Protein AF-A0A3M1QYZ6-F1 (afdb_monomer_lite)

Sequence (344 aa):
MRDGRTLRLLYVIGLGLFPLTVAAQQPARETPKDESAQAQGEEQPLAFFVSPGVLRNGLDRLVDEIDDELEFDDEQYMAVRRLLRERVTGFLQEHHKELNHLANTYFEAYYAGEPPDSVYVADFADRALPQLLEFNEFMHELADGFREICNEDQVAMIDSYMAGFEVAVEAGQERLKAWSEGYFDPETEWRGSPAFRAAELNRKRELENRMVAASRAKIEQYRSGQAAGETPPNDAAADAAKPPAGAADDSWEAYVRAFIARYQLDSEKQQRAWQYHARYAEDRDRYLRRKLDDMSSIERMYAEAIRLEGEQKSDEAARMRARADAEMAKIENNVNEIFERLKE

Foldseek 3Di:
DDDPLLVVLLCCLQVVLDDDDDDDDDDDDDDDDDDDDDDPDPPPPPQPDDDLVRVLVSLLVSLVSLCVVLVDDPVLSVQLSVLCNVLVVVLCVVCVVLSSVLVVLVVVCLVVLDHDALQSQLVSLVSVLVVLVVSLVSLVVSLVSSVVRHDPVSNLQSVLSNQLNVLVSVVVNVVSVCSNVSVDDCQCPPPSHPNVVVNVVVVVVVSVVSSNVRSVVSNVVSVVVVVVPDDDPDPDDDDDDDDDPDPPPPVLNVVLVVVCVVVVDDPVVNVVLVVLSVVLVVVLVVLVVVCVVVLVVLVVLLVVLVVCVVVVVPVVSVVSPVVSVVSVVVSVVVNVVSSVVSVD

Structure (mmCIF, N/CA/C/O backbone):
data_AF-A0A3M1QYZ6-F1
#
_entry.id   AF-A0A3M1QYZ6-F1
#
loop_
_atom_site.group_PDB
_atom_site.id
_atom_site.type_symbol
_atom_site.label_atom_id
_atom_site.label_alt_id
_atom_site.label_comp_id
_atom_site.label_asym_id
_atom_site.label_entity_id
_atom_site.label_seq_id
_atom_site.pdbx_PDB_ins_code
_atom_site.Cartn_x
_atom_site.Cartn_y
_atom_site.Cartn_z
_atom_site.occupancy
_atom_site.B_iso_or_equiv
_atom_site.auth_seq_id
_atom_site.auth_comp_id
_atom_site.auth_asym_id
_atom_site.auth_atom_id
_atom_site.pdbx_PDB_model_num
ATOM 1 N N . MET A 1 1 ? -16.038 10.310 -3.093 1.00 30.31 1 MET A N 1
ATOM 2 C CA . MET A 1 1 ? -14.865 9.651 -3.705 1.00 30.31 1 MET A CA 1
ATOM 3 C C . MET A 1 1 ? -14.168 8.951 -2.566 1.00 30.31 1 MET A C 1
ATOM 5 O O . MET A 1 1 ? -13.721 9.640 -1.666 1.00 30.31 1 MET A O 1
ATOM 9 N N . ARG A 1 2 ? -14.288 7.621 -2.543 1.00 39.50 2 ARG A N 1
ATOM 10 C CA . ARG A 1 2 ? -13.860 6.740 -1.454 1.00 39.50 2 ARG A CA 1
ATOM 11 C C . ARG A 1 2 ? -12.338 6.660 -1.381 1.00 39.50 2 ARG A C 1
ATOM 13 O O . ARG A 1 2 ? -11.671 6.737 -2.412 1.00 39.50 2 ARG A O 1
ATOM 20 N N . ASP A 1 3 ? -11.880 6.550 -0.145 1.00 48.06 3 ASP A N 1
ATOM 21 C CA . ASP A 1 3 ? -10.525 6.551 0.377 1.00 48.06 3 ASP A CA 1
ATOM 22 C C . ASP A 1 3 ? -9.470 5.842 -0.475 1.00 48.06 3 ASP A C 1
ATOM 24 O O . ASP A 1 3 ? -9.573 4.665 -0.807 1.00 48.06 3 ASP A O 1
ATOM 28 N N . GLY A 1 4 ? -8.346 6.528 -0.693 1.00 49.66 4 GLY A N 1
ATOM 29 C CA . GLY A 1 4 ? -7.095 5.882 -1.103 1.00 49.66 4 GLY A CA 1
ATOM 30 C C . GLY A 1 4 ? -6.489 4.971 -0.021 1.00 49.66 4 GLY A C 1
ATOM 31 O O . GLY A 1 4 ? -5.352 4.541 -0.188 1.00 49.66 4 GLY A O 1
ATOM 32 N N . ARG A 1 5 ? -7.199 4.707 1.087 1.00 56.59 5 ARG A N 1
ATOM 33 C CA . ARG A 1 5 ? -6.769 3.855 2.210 1.00 56.59 5 ARG A CA 1
ATOM 34 C C . ARG A 1 5 ? -7.039 2.376 1.951 1.00 56.59 5 ARG A C 1
ATOM 36 O O . ARG A 1 5 ? -6.115 1.582 2.057 1.00 56.59 5 ARG A O 1
ATOM 43 N N . THR A 1 6 ? -8.220 2.032 1.434 1.00 52.28 6 THR A N 1
ATOM 44 C CA . THR A 1 6 ? -8.567 0.667 0.989 1.00 52.28 6 THR A CA 1
ATOM 45 C C . THR A 1 6 ? -7.558 0.119 -0.027 1.00 52.28 6 THR A C 1
ATOM 47 O O . THR A 1 6 ? -7.113 -1.023 0.058 1.00 52.28 6 THR A O 1
ATOM 50 N N . LEU A 1 7 ? -7.139 0.969 -0.970 1.00 52.16 7 LEU A N 1
ATOM 51 C CA . LEU A 1 7 ? -6.121 0.629 -1.962 1.00 52.16 7 LEU A CA 1
ATOM 52 C C . LEU A 1 7 ? -4.733 0.486 -1.337 1.00 52.16 7 LEU A C 1
ATOM 54 O O . LEU A 1 7 ? -3.966 -0.342 -1.803 1.00 52.16 7 LEU A O 1
ATOM 58 N N . ARG A 1 8 ? -4.409 1.241 -0.279 1.00 61.34 8 ARG A N 1
ATOM 59 C CA . ARG A 1 8 ? -3.145 1.083 0.451 1.00 61.34 8 ARG A CA 1
ATOM 60 C C . ARG A 1 8 ? -3.102 -0.222 1.223 1.00 61.34 8 ARG A C 1
ATOM 62 O O . ARG A 1 8 ? -2.088 -0.884 1.127 1.00 61.34 8 ARG A O 1
ATOM 69 N N . LEU A 1 9 ? -4.174 -0.625 1.901 1.00 55.72 9 LEU A N 1
ATOM 70 C CA . LEU A 1 9 ? -4.182 -1.887 2.643 1.00 55.72 9 LEU A CA 1
ATOM 71 C C . LEU A 1 9 ? -3.976 -3.085 1.706 1.00 55.72 9 LEU A C 1
ATOM 73 O O . LEU A 1 9 ? -3.096 -3.907 1.933 1.00 55.72 9 LEU A O 1
ATOM 77 N N . LEU A 1 10 ? -4.702 -3.118 0.583 1.00 53.34 10 LEU A N 1
ATOM 78 C CA . LEU A 1 10 ? -4.511 -4.129 -0.464 1.00 53.34 10 LEU A CA 1
ATOM 79 C C . LEU A 1 10 ? -3.126 -4.061 -1.103 1.00 53.34 10 LEU A C 1
ATOM 81 O O . LEU A 1 10 ? -2.531 -5.090 -1.418 1.00 53.34 10 LEU A O 1
ATOM 85 N N . TYR A 1 11 ? -2.594 -2.851 -1.264 1.00 58.97 11 TYR A N 1
ATOM 86 C CA . TYR A 1 11 ? -1.246 -2.651 -1.770 1.00 58.97 11 TYR A CA 1
ATOM 87 C C . TYR A 1 11 ? -0.179 -3.084 -0.761 1.00 58.97 11 TYR A C 1
ATOM 89 O O . TYR A 1 11 ? 0.845 -3.593 -1.174 1.00 58.97 11 TYR A O 1
ATOM 97 N N . VAL A 1 12 ? -0.381 -2.934 0.545 1.00 55.59 12 VAL A N 1
ATOM 98 C CA . VAL A 1 12 ? 0.599 -3.349 1.559 1.00 55.59 12 VAL A CA 1
ATOM 99 C C . VAL A 1 12 ? 0.513 -4.857 1.807 1.00 55.59 12 VAL A C 1
ATOM 101 O O . VAL A 1 12 ? 1.545 -5.515 1.913 1.00 55.59 12 VAL A O 1
ATOM 104 N N . ILE A 1 13 ? -0.694 -5.426 1.816 1.00 54.00 13 ILE A N 1
ATOM 105 C CA . ILE A 1 13 ? -0.924 -6.858 2.031 1.00 54.00 13 ILE A CA 1
ATOM 106 C C . ILE A 1 13 ? -0.549 -7.680 0.783 1.00 54.00 13 ILE A C 1
ATOM 108 O O . ILE A 1 13 ? 0.223 -8.628 0.883 1.00 54.00 13 ILE A O 1
ATOM 112 N N . GLY A 1 14 ? -1.044 -7.310 -0.404 1.00 50.84 14 GLY A N 1
ATOM 113 C CA . GLY A 1 14 ? -0.835 -8.076 -1.643 1.00 50.84 14 GLY A CA 1
ATOM 114 C C . GLY A 1 14 ? 0.366 -7.623 -2.483 1.00 50.84 14 GLY A C 1
ATOM 115 O O . GLY A 1 14 ? 1.014 -8.436 -3.135 1.00 50.84 14 GLY A O 1
ATOM 116 N N . LEU A 1 15 ? 0.698 -6.329 -2.450 1.00 49.09 15 LEU A N 1
ATOM 117 C CA . LEU A 1 15 ? 1.806 -5.710 -3.198 1.00 49.09 15 LEU A CA 1
ATOM 118 C C . LEU A 1 15 ? 2.906 -5.162 -2.264 1.00 49.09 15 LEU A C 1
ATOM 120 O O . LEU A 1 15 ? 3.733 -4.370 -2.692 1.00 49.09 15 LEU A O 1
ATOM 124 N N . GLY A 1 16 ? 2.943 -5.531 -0.984 1.00 45.09 16 GLY A N 1
ATOM 125 C CA . GLY A 1 16 ? 4.099 -5.263 -0.118 1.00 45.09 16 GLY A CA 1
ATOM 126 C C . GLY A 1 16 ? 5.088 -6.422 -0.145 1.00 45.09 16 GLY A C 1
ATOM 127 O O . GLY A 1 16 ? 6.297 -6.222 -0.057 1.00 45.09 16 GLY A O 1
ATOM 128 N N . LEU A 1 17 ? 4.564 -7.636 -0.332 1.00 44.19 17 LEU A N 1
ATOM 129 C CA . LEU A 1 17 ? 5.343 -8.870 -0.360 1.00 44.19 17 LEU A CA 1
ATOM 130 C C . LEU A 1 17 ? 5.855 -9.236 -1.764 1.00 44.19 17 LEU A C 1
ATOM 132 O O . LEU A 1 17 ? 6.773 -10.045 -1.857 1.00 44.19 17 LEU A O 1
ATOM 136 N N . PHE A 1 18 ? 5.326 -8.626 -2.839 1.00 46.41 18 PHE A N 1
ATOM 137 C CA . PHE A 1 18 ? 5.630 -9.038 -4.223 1.00 46.41 18 PHE A CA 1
ATOM 138 C C . PHE A 1 18 ? 6.139 -7.994 -5.253 1.00 46.41 18 PHE A C 1
ATOM 140 O O . PHE A 1 18 ? 6.496 -8.408 -6.354 1.00 46.41 18 PHE A O 1
ATOM 147 N N . PRO A 1 19 ? 6.288 -6.681 -4.986 1.00 44.66 19 PRO A N 1
ATOM 148 C CA . PRO A 1 19 ? 6.963 -5.777 -5.911 1.00 44.66 19 PRO A CA 1
ATOM 149 C C . PRO A 1 19 ? 8.114 -5.011 -5.243 1.00 44.66 19 PRO A C 1
ATOM 151 O O . PRO A 1 19 ? 7.943 -4.051 -4.495 1.00 44.66 19 PRO A O 1
ATOM 154 N N . LEU A 1 20 ? 9.333 -5.349 -5.651 1.00 49.28 20 LEU A N 1
ATOM 155 C CA . LEU A 1 20 ? 10.056 -4.548 -6.646 1.00 49.28 20 LEU A CA 1
ATOM 156 C C . LEU A 1 20 ? 9.592 -3.090 -6.787 1.00 49.28 20 LEU A C 1
ATOM 158 O O . LEU A 1 20 ? 9.115 -2.667 -7.839 1.00 49.28 20 LEU A O 1
ATOM 162 N N . THR A 1 21 ? 9.792 -2.292 -5.741 1.00 32.69 21 THR A N 1
ATOM 163 C CA . THR A 1 21 ? 9.826 -0.831 -5.840 1.00 32.69 21 THR A CA 1
ATOM 164 C C . THR A 1 21 ? 10.756 -0.234 -4.778 1.00 32.69 21 THR A C 1
ATOM 166 O O . THR A 1 21 ? 10.353 0.045 -3.662 1.00 32.69 21 THR A O 1
ATOM 169 N N . VAL A 1 22 ? 12.006 -0.008 -5.204 1.00 33.66 22 VAL A N 1
ATOM 170 C CA . VAL A 1 22 ? 12.964 1.029 -4.762 1.00 33.66 22 VAL A CA 1
ATOM 171 C C . VAL A 1 22 ? 13.358 1.085 -3.275 1.00 33.66 22 VAL A C 1
ATOM 173 O O . VAL A 1 22 ? 12.641 1.644 -2.454 1.00 33.66 22 VAL A O 1
ATOM 176 N N . ALA A 1 23 ? 14.630 0.760 -2.996 1.00 30.41 23 ALA A N 1
ATOM 177 C CA . ALA A 1 23 ? 15.458 1.545 -2.075 1.00 30.41 23 ALA A CA 1
ATOM 178 C C . ALA A 1 23 ? 16.964 1.504 -2.427 1.00 30.41 23 ALA A C 1
ATOM 180 O O . ALA A 1 23 ? 17.624 0.480 -2.321 1.00 30.41 23 ALA A O 1
ATOM 181 N N . ALA A 1 24 ? 17.456 2.685 -2.819 1.00 28.73 24 ALA A N 1
ATOM 182 C CA . ALA A 1 24 ? 18.749 3.306 -2.517 1.00 28.73 24 ALA A CA 1
ATOM 183 C C . ALA A 1 24 ? 20.075 2.593 -2.855 1.00 28.73 24 ALA A C 1
ATOM 185 O O . ALA A 1 24 ? 20.600 1.767 -2.115 1.00 28.73 24 ALA A O 1
ATOM 186 N N . GLN A 1 25 ? 20.721 3.138 -3.892 1.00 34.59 25 GLN A N 1
ATOM 187 C CA . GLN A 1 25 ? 22.175 3.262 -3.973 1.00 34.59 25 GLN A CA 1
ATOM 188 C C . GLN A 1 25 ? 22.753 3.784 -2.645 1.00 34.59 25 GLN A C 1
ATOM 190 O O . GLN A 1 25 ? 22.448 4.902 -2.225 1.00 34.59 25 GLN A O 1
ATOM 195 N N . GLN A 1 26 ? 23.666 3.026 -2.042 1.00 28.64 26 GLN A N 1
ATOM 196 C CA . GLN A 1 26 ? 24.772 3.610 -1.288 1.00 28.64 26 GLN A CA 1
ATOM 197 C C . GLN A 1 26 ? 26.063 3.336 -2.065 1.00 28.64 26 GLN A C 1
ATOM 199 O O . GLN A 1 26 ? 26.297 2.188 -2.446 1.00 28.64 26 GLN A O 1
ATOM 204 N N . PRO A 1 27 ? 26.916 4.344 -2.325 1.00 34.62 27 PRO A N 1
ATOM 205 C CA . PRO A 1 27 ? 28.267 4.063 -2.778 1.00 34.62 27 PRO A CA 1
ATOM 206 C C . PRO A 1 27 ? 28.997 3.312 -1.662 1.00 34.62 27 PRO A C 1
ATOM 208 O O . PRO A 1 27 ? 28.981 3.735 -0.503 1.00 34.62 27 PRO A O 1
ATOM 211 N N . ALA A 1 28 ? 29.606 2.184 -2.022 1.00 31.56 28 ALA A N 1
ATOM 212 C CA . ALA A 1 28 ? 30.411 1.373 -1.125 1.00 31.56 28 ALA A CA 1
ATOM 213 C C . ALA A 1 28 ? 31.436 2.255 -0.392 1.00 31.56 28 ALA A C 1
ATOM 215 O O . ALA A 1 28 ? 32.280 2.902 -1.012 1.00 31.56 28 ALA A O 1
ATOM 216 N N . ARG A 1 29 ? 31.360 2.287 0.943 1.00 32.56 29 ARG A N 1
ATOM 217 C CA . ARG A 1 29 ? 32.495 2.701 1.767 1.00 32.56 29 ARG A CA 1
ATOM 218 C C . ARG A 1 29 ? 33.488 1.550 1.751 1.00 32.56 29 ARG A C 1
ATOM 220 O O . ARG A 1 29 ? 33.189 0.482 2.271 1.00 32.56 29 ARG A O 1
ATOM 227 N N . GLU A 1 30 ? 34.650 1.783 1.158 1.00 33.81 30 GLU A N 1
ATOM 228 C CA . GLU A 1 30 ? 35.806 0.903 1.289 1.00 33.81 30 GLU A CA 1
ATOM 229 C C . GLU A 1 30 ? 36.214 0.844 2.767 1.00 33.81 30 GLU A C 1
ATOM 231 O O . GLU A 1 30 ? 36.775 1.794 3.317 1.00 33.81 30 GLU A O 1
ATOM 236 N N . THR A 1 31 ? 35.893 -0.255 3.442 1.00 38.41 31 THR A N 1
ATOM 237 C CA . THR A 1 31 ? 36.518 -0.600 4.718 1.00 38.41 31 THR A CA 1
ATOM 238 C C . THR A 1 31 ? 37.875 -1.260 4.447 1.00 38.41 31 THR A C 1
ATOM 240 O O . THR A 1 31 ? 37.981 -2.080 3.531 1.00 38.41 31 THR A O 1
ATOM 243 N N . PRO A 1 32 ? 38.928 -0.930 5.217 1.00 48.53 32 PRO A N 1
ATOM 244 C CA . PRO A 1 32 ? 40.237 -1.539 5.036 1.00 48.53 32 PRO A CA 1
ATOM 245 C C . PRO A 1 32 ? 40.193 -3.032 5.373 1.00 48.53 32 PRO A C 1
ATOM 247 O O . PRO A 1 32 ? 39.615 -3.440 6.379 1.00 48.53 32 PRO A O 1
ATOM 250 N N . LYS A 1 33 ? 40.837 -3.823 4.510 1.00 48.12 33 LYS A N 1
ATOM 251 C CA . LYS A 1 33 ? 41.140 -5.247 4.682 1.00 48.12 33 LYS A CA 1
ATOM 252 C C . LYS A 1 33 ? 41.909 -5.473 5.985 1.00 48.12 33 LYS A C 1
ATOM 254 O O . LYS A 1 33 ? 43.062 -5.062 6.072 1.00 48.12 33 LYS A O 1
ATOM 259 N N . ASP A 1 34 ? 41.303 -6.195 6.919 1.00 54.31 34 ASP A N 1
ATOM 260 C CA . ASP A 1 34 ? 42.036 -6.942 7.937 1.00 54.31 34 ASP A CA 1
ATOM 261 C C . ASP A 1 34 ? 41.925 -8.434 7.603 1.00 54.31 34 ASP A C 1
ATOM 263 O O . ASP A 1 34 ? 40.836 -9.005 7.512 1.00 54.31 34 ASP A O 1
ATOM 267 N N . GLU A 1 35 ? 43.078 -9.046 7.334 1.00 60.16 35 GLU A N 1
ATOM 268 C CA . GLU A 1 35 ? 43.235 -10.475 7.085 1.00 60.16 35 GLU A CA 1
ATOM 269 C C . GLU A 1 35 ? 43.024 -11.239 8.393 1.00 60.16 35 GLU A C 1
ATOM 271 O O . GLU A 1 35 ? 43.853 -11.196 9.301 1.00 60.16 35 GLU A O 1
ATOM 276 N N . SER A 1 36 ? 41.920 -11.975 8.508 1.00 49.78 36 SER A N 1
ATOM 277 C CA . SER A 1 36 ? 41.738 -12.959 9.577 1.00 49.78 36 SER A CA 1
ATOM 278 C C . SER A 1 36 ? 40.870 -14.129 9.115 1.00 49.78 36 SER A C 1
ATOM 280 O O . SER A 1 36 ? 39.657 -14.019 9.000 1.00 49.78 36 SER A O 1
ATOM 282 N N . ALA A 1 37 ? 41.559 -15.248 8.886 1.00 48.72 37 ALA A N 1
ATOM 283 C CA . ALA A 1 37 ? 41.131 -16.641 9.018 1.00 48.72 37 ALA A CA 1
ATOM 284 C C . ALA A 1 37 ? 39.848 -17.117 8.300 1.00 48.72 37 ALA A C 1
ATOM 286 O O . ALA A 1 37 ? 38.723 -16.975 8.768 1.00 48.72 37 ALA A O 1
ATOM 287 N N . GLN A 1 38 ? 40.111 -17.849 7.214 1.00 51.94 38 GLN A N 1
ATOM 288 C CA . GLN A 1 38 ? 39.290 -18.871 6.564 1.00 51.94 38 GLN A CA 1
ATOM 289 C C . GLN A 1 38 ? 38.422 -19.695 7.537 1.00 51.94 38 GLN A C 1
ATOM 291 O O . GLN A 1 38 ? 38.863 -20.699 8.096 1.00 51.94 38 GLN A O 1
ATOM 296 N N . ALA A 1 39 ? 37.146 -19.339 7.632 1.00 50.56 39 ALA A N 1
ATOM 297 C CA . ALA A 1 39 ? 36.079 -20.326 7.659 1.00 50.56 39 ALA A CA 1
ATOM 298 C C . ALA A 1 39 ? 35.417 -20.261 6.282 1.00 50.56 39 ALA A C 1
ATOM 300 O O . ALA A 1 39 ? 34.952 -19.199 5.876 1.00 50.56 39 ALA A O 1
ATOM 301 N N . GLN A 1 40 ? 35.409 -21.377 5.550 1.00 43.75 40 GLN A N 1
ATOM 302 C CA . GLN A 1 40 ? 34.528 -21.572 4.399 1.00 43.75 40 GLN A CA 1
ATOM 303 C C . GLN A 1 40 ? 33.084 -21.605 4.919 1.00 43.75 40 GLN A C 1
ATOM 305 O O . GLN A 1 40 ? 32.474 -22.663 5.027 1.00 43.75 40 GLN A O 1
ATOM 310 N N . GLY A 1 41 ? 32.562 -20.453 5.336 1.00 46.25 41 GLY A N 1
ATOM 311 C CA . GLY A 1 41 ? 31.129 -20.247 5.315 1.00 46.25 41 GLY A CA 1
ATOM 312 C C . GLY A 1 41 ? 30.756 -20.260 3.846 1.00 46.25 41 GLY A C 1
ATOM 313 O O . GLY A 1 41 ? 31.339 -19.494 3.080 1.00 46.25 41 GLY A O 1
ATOM 314 N N . GLU A 1 42 ? 29.861 -21.162 3.445 1.00 48.75 42 GLU A N 1
ATOM 315 C CA . GLU A 1 42 ? 29.083 -20.959 2.228 1.00 48.75 42 GLU A CA 1
ATOM 316 C C . GLU A 1 42 ? 28.674 -19.488 2.239 1.00 48.75 42 GLU A C 1
ATOM 318 O O . GLU A 1 42 ? 27.976 -19.059 3.163 1.00 48.75 42 GLU A O 1
ATOM 323 N N . GLU A 1 43 ? 29.224 -18.696 1.312 1.00 43.53 43 GLU A N 1
ATOM 324 C CA . GLU A 1 43 ? 28.795 -17.321 1.112 1.00 43.53 43 GLU A CA 1
ATOM 325 C C . GLU A 1 43 ? 27.303 -17.431 0.853 1.00 43.53 43 GLU A C 1
ATOM 327 O O . GLU A 1 43 ? 26.889 -17.845 -0.229 1.00 43.53 43 GLU A O 1
ATOM 332 N N . GLN A 1 44 ? 26.497 -17.175 1.888 1.00 53.03 44 GLN A N 1
ATOM 333 C CA . GLN A 1 44 ? 25.063 -17.112 1.723 1.00 53.03 44 GLN A CA 1
ATOM 334 C C . GLN A 1 44 ? 24.878 -16.014 0.683 1.00 53.03 44 GLN A C 1
ATOM 336 O O . GLN A 1 44 ? 25.262 -14.872 0.969 1.00 53.03 44 GLN A O 1
ATOM 341 N N . PRO A 1 45 ? 24.431 -16.360 -0.541 1.00 54.12 45 PRO A N 1
ATOM 342 C CA . PRO A 1 45 ? 24.349 -15.401 -1.627 1.00 54.12 45 PRO A CA 1
ATOM 343 C C . PRO A 1 45 ? 23.569 -14.223 -1.079 1.00 54.12 45 PRO A C 1
ATOM 345 O O . PRO A 1 45 ? 22.512 -14.470 -0.501 1.00 54.12 45 PRO A O 1
ATOM 348 N N . LEU A 1 46 ? 24.152 -13.016 -1.166 1.00 49.56 46 LEU A N 1
ATOM 349 C CA . LEU A 1 46 ? 23.637 -11.756 -0.618 1.00 49.56 46 LEU A CA 1
ATOM 350 C C . LEU A 1 46 ? 22.110 -11.805 -0.571 1.00 49.56 46 LEU A C 1
ATOM 352 O O . LEU A 1 46 ? 21.448 -11.586 -1.584 1.00 49.56 46 LEU A O 1
ATOM 356 N N . ALA A 1 47 ? 21.572 -12.209 0.583 1.00 53.62 47 ALA A N 1
ATOM 357 C CA . ALA A 1 47 ? 20.162 -12.516 0.701 1.00 53.62 47 ALA A CA 1
ATOM 358 C C . ALA A 1 47 ? 19.457 -11.168 0.686 1.00 53.62 47 ALA A C 1
ATOM 360 O O . ALA A 1 47 ? 19.418 -10.457 1.688 1.00 53.62 47 ALA A O 1
ATOM 361 N N . PHE A 1 48 ? 18.983 -10.779 -0.496 1.00 57.62 48 PHE A N 1
ATOM 362 C CA . PHE A 1 48 ? 18.366 -9.479 -0.728 1.00 57.62 48 PHE A CA 1
ATOM 363 C C . PHE A 1 48 ? 17.048 -9.329 0.050 1.00 57.62 48 PHE A C 1
ATOM 365 O O . PHE A 1 48 ? 16.505 -8.232 0.169 1.00 57.62 48 PHE A O 1
ATOM 372 N N . PHE A 1 49 ? 16.541 -10.419 0.631 1.00 64.38 49 PHE A N 1
ATOM 373 C CA . PHE A 1 49 ? 15.335 -10.402 1.434 1.00 64.38 49 PHE A CA 1
ATOM 374 C C . PHE A 1 49 ? 15.624 -10.055 2.889 1.00 64.38 49 PHE A C 1
ATOM 376 O O . PHE A 1 49 ? 16.240 -10.811 3.637 1.00 64.38 49 PHE A O 1
ATOM 383 N N . VAL A 1 50 ? 15.148 -8.862 3.244 1.00 71.75 50 VAL A N 1
ATOM 384 C CA . VAL A 1 50 ? 14.609 -8.454 4.543 1.00 71.75 50 VAL A CA 1
ATOM 385 C C . VAL A 1 50 ? 15.169 -9.246 5.731 1.00 71.75 50 VAL A C 1
ATOM 387 O O . VAL A 1 50 ? 14.702 -10.338 6.050 1.00 71.75 50 VAL A O 1
ATOM 390 N N . SER A 1 51 ? 16.134 -8.661 6.449 1.00 83.38 51 SER A N 1
ATOM 391 C CA . SER A 1 51 ? 16.619 -9.270 7.692 1.00 83.38 51 SER A CA 1
ATOM 392 C C . SER A 1 51 ? 15.446 -9.548 8.651 1.00 83.38 51 SER A C 1
ATOM 394 O O . SER A 1 51 ? 14.461 -8.800 8.639 1.00 83.38 51 SER A O 1
ATOM 396 N N . PRO A 1 52 ? 15.538 -10.554 9.542 1.00 83.44 52 PRO A N 1
ATOM 397 C CA . PRO A 1 52 ? 14.448 -10.874 10.469 1.00 83.44 52 PRO A CA 1
ATOM 398 C C . PRO A 1 52 ? 13.949 -9.669 11.286 1.00 83.44 52 PRO A C 1
ATOM 400 O O . PRO A 1 52 ? 12.777 -9.599 11.651 1.00 83.44 52 PRO A O 1
ATOM 403 N N . GLY A 1 53 ? 14.833 -8.701 11.563 1.00 85.88 53 GLY A N 1
ATOM 404 C CA . GLY A 1 53 ? 14.476 -7.443 12.218 1.00 85.88 53 GLY A CA 1
ATOM 405 C C . GLY A 1 53 ? 13.645 -6.514 11.332 1.00 85.88 53 GLY A C 1
ATOM 406 O O . GLY A 1 53 ? 12.650 -5.969 11.804 1.00 85.88 53 GLY A O 1
ATOM 407 N N . VAL A 1 54 ? 14.005 -6.360 10.053 1.00 85.06 54 VAL A N 1
ATOM 408 C CA . VAL A 1 54 ? 13.209 -5.558 9.109 1.00 85.06 54 VAL A CA 1
ATOM 409 C C . VAL A 1 54 ? 11.839 -6.199 8.892 1.00 85.06 54 VAL A C 1
ATOM 411 O O . VAL A 1 54 ? 10.848 -5.478 8.916 1.00 85.06 54 VAL A O 1
ATOM 414 N N . LEU A 1 55 ? 11.759 -7.531 8.782 1.00 85.62 55 LEU A N 1
ATOM 415 C CA . LEU A 1 55 ? 10.484 -8.231 8.604 1.00 85.62 55 LEU A CA 1
ATOM 416 C C . LEU A 1 55 ? 9.575 -8.003 9.811 1.00 85.62 55 LEU A C 1
ATOM 418 O O . LEU A 1 55 ? 8.426 -7.605 9.658 1.00 85.62 55 LEU A O 1
ATOM 422 N N . ARG A 1 56 ? 10.108 -8.182 11.023 1.00 87.44 56 ARG A N 1
ATOM 423 C CA . ARG A 1 56 ? 9.351 -7.952 12.258 1.00 87.44 56 ARG A CA 1
ATOM 424 C C . ARG A 1 56 ? 8.825 -6.521 12.357 1.00 87.44 56 ARG A C 1
ATOM 426 O O . ARG A 1 56 ? 7.663 -6.337 12.698 1.00 87.44 56 ARG A O 1
ATOM 433 N N . ASN A 1 57 ? 9.667 -5.531 12.065 1.00 87.44 57 ASN A N 1
ATOM 434 C CA . ASN A 1 57 ? 9.269 -4.124 12.120 1.00 87.44 57 ASN A CA 1
ATOM 435 C C . ASN A 1 57 ? 8.253 -3.780 11.020 1.00 87.44 57 ASN A C 1
ATOM 437 O O . ASN A 1 57 ? 7.331 -3.011 11.267 1.00 87.44 57 ASN A O 1
ATOM 441 N N . GLY A 1 58 ? 8.402 -4.362 9.827 1.00 86.81 58 GLY A N 1
ATOM 442 C CA . GLY A 1 58 ? 7.447 -4.215 8.731 1.00 86.81 58 GLY A CA 1
ATOM 443 C C . GLY A 1 58 ? 6.082 -4.818 9.063 1.00 86.81 58 GLY A C 1
ATOM 444 O O . GLY A 1 58 ? 5.065 -4.189 8.798 1.00 86.81 58 GLY A O 1
ATOM 445 N N . LEU A 1 59 ? 6.054 -5.988 9.707 1.00 89.62 59 LEU A N 1
ATOM 446 C CA . LEU A 1 59 ? 4.812 -6.613 10.166 1.00 89.62 59 LEU A CA 1
ATOM 447 C C . LEU A 1 59 ? 4.148 -5.826 11.296 1.00 89.62 59 LEU A C 1
ATOM 449 O O . LEU A 1 59 ? 2.933 -5.692 11.289 1.00 89.62 59 LEU A O 1
ATOM 453 N N . ASP A 1 60 ? 4.918 -5.273 12.235 1.00 90.56 60 ASP A N 1
ATOM 454 C CA . ASP A 1 60 ? 4.357 -4.394 13.270 1.00 90.56 60 ASP A CA 1
ATOM 455 C C . ASP A 1 60 ? 3.725 -3.143 12.645 1.00 90.56 60 ASP A C 1
ATOM 457 O O . ASP A 1 60 ? 2.583 -2.817 12.943 1.00 90.56 60 ASP A O 1
ATOM 461 N N . ARG A 1 61 ? 4.424 -2.513 11.695 1.00 89.75 61 ARG A N 1
ATOM 462 C CA . ARG A 1 61 ? 3.904 -1.371 10.936 1.00 89.75 61 ARG A CA 1
ATOM 463 C C . ARG A 1 61 ? 2.628 -1.721 10.161 1.00 89.75 61 ARG A C 1
ATOM 465 O O . ARG A 1 61 ? 1.725 -0.897 10.094 1.00 89.75 61 ARG A O 1
ATOM 472 N N . LEU A 1 62 ? 2.565 -2.916 9.571 1.00 88.56 62 LEU A N 1
ATOM 473 C CA . LEU A 1 62 ? 1.376 -3.410 8.876 1.00 88.56 62 LEU A CA 1
ATOM 474 C C . LEU A 1 62 ? 0.196 -3.583 9.837 1.00 88.56 62 LEU A C 1
ATOM 476 O O . LEU A 1 62 ? -0.912 -3.188 9.497 1.00 88.56 62 LEU A O 1
ATOM 480 N N . VAL A 1 63 ? 0.423 -4.136 11.031 1.00 92.81 63 VAL A N 1
ATOM 481 C CA . VAL A 1 63 ? -0.632 -4.264 12.048 1.00 92.81 63 VAL A CA 1
ATOM 482 C C . VAL A 1 63 ? -1.170 -2.890 12.426 1.00 92.81 63 VAL A C 1
ATOM 484 O O . VAL A 1 63 ? -2.382 -2.728 12.431 1.00 92.81 63 VAL A O 1
ATOM 487 N N . ASP A 1 64 ? -0.296 -1.909 12.671 1.00 90.06 64 ASP A N 1
ATOM 488 C CA . ASP A 1 64 ? -0.714 -0.537 12.995 1.00 90.06 64 ASP A CA 1
ATOM 489 C C . ASP A 1 64 ? -1.578 0.075 11.875 1.00 90.06 64 ASP A C 1
ATOM 491 O O . ASP A 1 64 ? -2.546 0.777 12.135 1.00 90.06 64 ASP A O 1
ATOM 495 N N . GLU A 1 65 ? -1.255 -0.203 10.607 1.00 87.25 65 GLU A N 1
ATOM 496 C CA . GLU A 1 65 ? -2.041 0.290 9.468 1.00 87.25 65 GLU A CA 1
ATOM 497 C C . GLU A 1 65 ? -3.388 -0.426 9.302 1.00 87.25 65 GLU A C 1
ATOM 499 O O . GLU A 1 65 ? -4.346 0.192 8.839 1.00 87.25 65 GLU A O 1
ATOM 504 N N . ILE A 1 66 ? -3.469 -1.712 9.656 1.00 90.88 66 ILE A N 1
ATOM 505 C CA . ILE A 1 66 ? -4.738 -2.452 9.681 1.00 90.88 66 ILE A CA 1
ATOM 506 C C . ILE A 1 66 ? -5.599 -1.966 10.852 1.00 90.88 66 ILE A C 1
ATOM 508 O O . ILE A 1 66 ? -6.797 -1.772 10.671 1.00 90.88 66 ILE A O 1
ATOM 512 N N . ASP A 1 67 ? -4.995 -1.745 12.018 1.00 93.06 67 ASP A N 1
ATOM 513 C CA . ASP A 1 67 ? -5.655 -1.222 13.215 1.00 93.06 67 ASP A CA 1
ATOM 514 C C . ASP A 1 67 ? -6.276 0.158 12.971 1.00 93.06 67 ASP A C 1
ATOM 516 O O . ASP A 1 67 ? -7.458 0.354 13.228 1.00 93.06 67 ASP A O 1
ATOM 520 N N . ASP A 1 68 ? -5.533 1.075 12.348 1.00 88.56 68 ASP A N 1
ATOM 521 C CA . ASP A 1 68 ? -6.031 2.404 11.964 1.00 88.56 68 ASP A CA 1
ATOM 522 C C . ASP A 1 68 ? -7.300 2.362 11.077 1.00 88.56 68 ASP A C 1
ATOM 524 O O . ASP A 1 68 ? -8.036 3.349 11.004 1.00 88.56 68 ASP A O 1
ATOM 528 N N . GLU A 1 69 ? -7.525 1.271 10.339 1.00 87.50 69 GLU A N 1
ATOM 529 C CA . GLU A 1 69 ? -8.640 1.119 9.393 1.00 87.50 69 GLU A CA 1
ATOM 530 C C . GLU A 1 69 ? -9.780 0.254 9.957 1.00 87.50 69 GLU A C 1
ATOM 532 O O . GLU A 1 69 ? -10.946 0.528 9.675 1.00 87.50 69 GLU A O 1
ATOM 537 N N . LEU A 1 70 ? -9.462 -0.787 10.733 1.00 90.81 70 LEU A N 1
ATOM 538 C CA . LEU A 1 70 ? -10.438 -1.713 11.320 1.00 90.81 70 LEU A CA 1
ATOM 539 C C . LEU A 1 70 ? -10.809 -1.370 12.771 1.00 90.81 70 LEU A C 1
ATOM 541 O O . LEU A 1 70 ? -11.751 -1.969 13.291 1.00 90.81 70 LEU A O 1
ATOM 545 N N . GLU A 1 71 ? -10.105 -0.421 13.391 1.00 93.31 71 GLU A N 1
ATOM 546 C CA . GLU A 1 71 ? -10.282 0.041 14.771 1.00 93.31 71 GLU A CA 1
ATOM 547 C C . GLU A 1 71 ? -10.296 -1.137 15.757 1.00 93.31 71 GLU A C 1
ATOM 549 O O . GLU A 1 71 ? -11.327 -1.447 16.363 1.00 93.31 71 GLU A O 1
ATOM 554 N N . PHE A 1 72 ? -9.174 -1.855 15.875 1.00 93.81 72 PHE A N 1
ATOM 555 C CA . PHE A 1 72 ? -9.106 -3.001 16.775 1.00 93.81 72 PHE A CA 1
ATOM 556 C C . PHE A 1 72 ? -9.136 -2.559 18.238 1.00 93.81 72 PHE A C 1
ATOM 558 O O . PHE A 1 72 ? -8.604 -1.517 18.621 1.00 93.81 72 PHE A O 1
ATOM 565 N N . ASP A 1 73 ? -9.726 -3.393 19.093 1.00 94.75 73 ASP A N 1
ATOM 566 C CA . ASP A 1 73 ? -9.455 -3.296 20.525 1.00 94.75 73 ASP A CA 1
ATOM 567 C C . ASP A 1 73 ? -8.066 -3.871 20.876 1.00 94.75 73 ASP A C 1
ATOM 569 O O . ASP A 1 73 ? -7.400 -4.518 20.062 1.00 94.75 73 ASP A O 1
ATOM 573 N N . ASP A 1 74 ? -7.614 -3.648 22.114 1.00 95.19 74 ASP A N 1
ATOM 574 C CA . ASP A 1 74 ? -6.292 -4.090 22.576 1.00 95.19 74 ASP A CA 1
ATOM 575 C C . ASP A 1 74 ? -6.077 -5.613 22.432 1.00 95.19 74 ASP A C 1
ATOM 577 O O . ASP A 1 74 ? -4.953 -6.070 22.184 1.00 95.19 74 ASP A O 1
ATOM 581 N N . GLU A 1 75 ? -7.129 -6.420 22.607 1.00 96.06 75 GLU A N 1
ATOM 582 C CA . GLU A 1 75 ? -7.053 -7.880 22.512 1.00 96.06 75 GLU A CA 1
ATOM 583 C C . GLU A 1 75 ? -6.957 -8.320 21.048 1.00 96.06 75 GLU A C 1
ATOM 585 O O . GLU A 1 75 ? -6.057 -9.095 20.695 1.00 96.06 75 GLU A O 1
ATOM 590 N N . GLN A 1 76 ? -7.813 -7.763 20.191 1.00 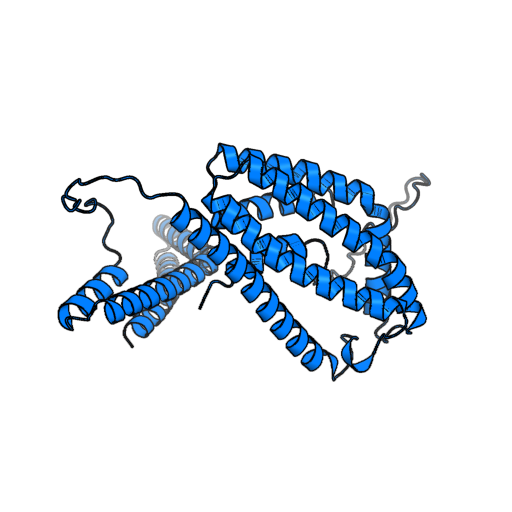97.00 76 GLN A N 1
ATOM 591 C CA . GLN A 1 76 ? -7.804 -7.964 18.746 1.00 97.00 76 GLN A CA 1
ATOM 592 C C . GLN A 1 76 ? -6.462 -7.554 18.134 1.00 97.00 76 GLN A C 1
ATOM 594 O O . GLN A 1 76 ? -5.850 -8.355 17.422 1.00 97.00 76 GLN A O 1
ATOM 599 N N . TYR A 1 77 ? -5.945 -6.368 18.472 1.00 96.62 77 TYR A N 1
ATOM 600 C CA . TYR A 1 77 ? -4.649 -5.874 18.000 1.00 96.62 77 TYR A CA 1
ATOM 601 C C . TYR A 1 77 ? -3.527 -6.869 18.327 1.00 96.62 77 TYR A C 1
ATOM 603 O O . TYR A 1 77 ? -2.742 -7.272 17.460 1.00 96.62 77 TYR A O 1
ATOM 611 N N . MET A 1 78 ? -3.458 -7.328 19.581 1.00 97.06 78 MET A N 1
ATOM 612 C CA . MET A 1 78 ? -2.422 -8.270 20.016 1.00 97.06 78 MET A CA 1
ATOM 613 C C . MET A 1 78 ? -2.574 -9.650 19.366 1.00 97.06 78 MET A C 1
ATOM 615 O O . MET A 1 78 ? -1.559 -10.299 19.071 1.00 97.06 78 MET A O 1
ATOM 619 N N . ALA A 1 79 ? -3.807 -10.105 19.134 1.00 96.94 79 ALA A N 1
ATOM 620 C CA . ALA A 1 79 ? -4.097 -11.357 18.445 1.00 96.94 79 ALA A CA 1
ATOM 621 C C . ALA A 1 79 ? -3.695 -11.291 16.963 1.00 96.94 79 ALA A C 1
ATOM 623 O O . ALA A 1 79 ? -2.929 -12.144 16.507 1.00 96.94 79 ALA A O 1
ATOM 624 N N . VAL A 1 80 ? -4.100 -10.241 16.244 1.00 96.00 80 VAL A N 1
ATOM 625 C CA . VAL A 1 80 ? -3.740 -9.998 14.836 1.00 96.00 80 VAL A CA 1
ATOM 626 C C . VAL A 1 80 ? -2.230 -9.873 14.672 1.00 96.00 80 VAL A C 1
ATOM 628 O O . VAL A 1 80 ? -1.639 -10.507 13.796 1.00 96.00 80 VAL A O 1
ATOM 631 N N . ARG A 1 81 ? -1.564 -9.127 15.560 1.00 96.31 81 ARG A N 1
ATOM 632 C CA . ARG A 1 81 ? -0.102 -9.003 15.549 1.00 96.31 81 ARG A CA 1
ATOM 633 C C . ARG A 1 81 ? 0.597 -10.346 15.685 1.00 96.31 81 ARG A C 1
ATOM 635 O O . ARG A 1 81 ? 1.599 -10.593 15.011 1.00 96.31 81 ARG A O 1
ATOM 642 N N . ARG A 1 82 ? 0.105 -11.211 16.575 1.00 97.56 82 ARG A N 1
ATOM 643 C CA . ARG A 1 82 ? 0.650 -12.561 16.752 1.00 97.56 82 ARG A CA 1
ATOM 644 C C . ARG A 1 82 ? 0.405 -13.408 15.509 1.00 97.56 82 ARG A C 1
ATOM 646 O O . ARG A 1 82 ? 1.363 -13.997 15.015 1.00 97.56 82 ARG A O 1
ATOM 653 N N . LEU A 1 83 ? -0.828 -13.407 15.001 1.00 96.50 83 LEU A N 1
ATOM 654 C CA . LEU A 1 83 ? -1.236 -14.143 13.808 1.00 96.50 83 LEU A CA 1
ATOM 655 C C . LEU A 1 83 ? -0.338 -13.794 12.615 1.00 96.50 83 LEU A C 1
ATOM 657 O O . LEU A 1 83 ? 0.282 -14.685 12.039 1.00 96.50 83 LEU A O 1
ATOM 661 N N . LEU A 1 84 ? -0.198 -12.503 12.297 1.00 94.50 84 LEU A N 1
ATOM 662 C CA . LEU A 1 84 ? 0.632 -12.035 11.184 1.00 94.50 84 LEU A CA 1
ATOM 663 C C . LEU A 1 84 ? 2.103 -12.410 11.368 1.00 94.50 84 LEU A C 1
ATOM 665 O O . LEU A 1 84 ? 2.731 -12.919 10.442 1.00 94.50 84 LEU A O 1
ATOM 669 N N . ARG A 1 85 ? 2.663 -12.208 12.565 1.00 94.62 85 ARG A N 1
ATOM 670 C CA . ARG A 1 85 ? 4.060 -12.570 12.847 1.00 94.62 85 ARG A CA 1
ATOM 671 C C . ARG A 1 85 ? 4.323 -14.051 12.660 1.00 94.62 85 ARG A C 1
ATOM 673 O O . ARG A 1 85 ? 5.345 -14.397 12.080 1.00 94.62 85 ARG A O 1
ATOM 680 N N . GLU A 1 86 ? 3.445 -14.904 13.164 1.00 95.69 86 GLU A N 1
ATOM 681 C CA . GLU A 1 86 ? 3.607 -16.350 13.076 1.00 95.69 86 GLU A CA 1
ATOM 682 C C . GLU A 1 86 ? 3.429 -16.835 11.635 1.00 95.69 86 GLU A C 1
ATOM 684 O O . GLU A 1 86 ? 4.339 -17.442 11.070 1.00 95.69 86 GLU A O 1
ATOM 689 N N . ARG A 1 87 ? 2.294 -16.500 11.015 1.00 95.81 87 ARG A N 1
ATOM 690 C CA . ARG A 1 87 ? 1.907 -17.016 9.699 1.00 95.81 87 ARG A CA 1
ATOM 691 C C . ARG A 1 87 ? 2.766 -16.451 8.571 1.00 95.81 87 ARG A C 1
ATOM 693 O O . ARG A 1 87 ? 3.297 -17.230 7.786 1.00 95.81 87 ARG A O 1
ATOM 700 N N . VAL A 1 88 ? 2.977 -15.132 8.516 1.00 92.12 88 VAL A N 1
ATOM 701 C CA . VAL A 1 88 ? 3.776 -14.513 7.438 1.00 92.12 88 VAL A CA 1
ATOM 702 C C . VAL A 1 88 ? 5.246 -14.912 7.546 1.00 92.12 88 VAL A C 1
ATOM 704 O O . VAL A 1 88 ? 5.878 -15.197 6.533 1.00 92.12 88 VAL A O 1
ATOM 707 N N . THR A 1 89 ? 5.806 -14.984 8.761 1.00 90.44 89 THR A N 1
ATOM 708 C CA . THR A 1 89 ? 7.196 -15.444 8.925 1.00 90.44 89 THR A CA 1
ATOM 709 C C . THR A 1 89 ? 7.343 -16.907 8.518 1.00 90.44 89 THR A C 1
ATOM 711 O O . THR A 1 89 ? 8.321 -17.233 7.849 1.00 90.44 89 THR A O 1
ATOM 714 N N . GLY A 1 90 ? 6.389 -17.769 8.888 1.00 91.19 90 GLY A N 1
ATOM 715 C CA . GLY A 1 90 ? 6.383 -19.177 8.484 1.00 91.19 90 GLY A CA 1
ATOM 716 C C . GLY A 1 90 ? 6.364 -19.334 6.964 1.00 91.19 90 GLY A C 1
ATOM 717 O O . GLY A 1 90 ? 7.267 -19.956 6.411 1.00 91.19 90 GLY A O 1
ATOM 718 N N . PHE A 1 91 ? 5.417 -18.671 6.294 1.00 93.31 91 PHE A N 1
ATOM 719 C CA . PHE A 1 91 ? 5.311 -18.673 4.832 1.00 93.31 91 PHE A CA 1
ATOM 720 C C . PHE A 1 91 ? 6.602 -18.183 4.162 1.00 93.31 91 PHE A C 1
ATOM 722 O O . PHE A 1 91 ? 7.174 -18.856 3.308 1.00 93.31 91 PHE A O 1
ATOM 729 N N . LEU A 1 92 ? 7.134 -17.033 4.592 1.00 90.88 92 LEU A N 1
ATOM 730 C CA . LEU A 1 92 ? 8.364 -16.500 4.008 1.00 90.88 92 LEU A CA 1
ATOM 731 C C . LEU A 1 92 ? 9.565 -17.419 4.232 1.00 90.88 92 LEU A C 1
ATOM 733 O O . LEU A 1 92 ? 10.412 -17.497 3.353 1.00 90.88 92 LEU A O 1
ATOM 737 N N . GLN A 1 93 ? 9.662 -18.110 5.370 1.00 89.06 93 GLN A N 1
ATOM 738 C CA . GLN A 1 93 ? 10.734 -19.078 5.624 1.00 89.06 93 GLN A CA 1
ATOM 739 C C . GLN A 1 93 ? 10.612 -20.323 4.746 1.00 89.06 93 GLN A C 1
ATOM 741 O O . GLN A 1 93 ? 11.630 -20.827 4.274 1.00 89.06 93 GLN A O 1
ATOM 746 N N . GLU A 1 94 ? 9.397 -20.804 4.509 1.00 93.75 94 GLU A N 1
ATOM 747 C CA . GLU A 1 94 ? 9.138 -21.953 3.642 1.00 93.75 94 GLU A CA 1
ATOM 748 C C . GLU A 1 94 ? 9.497 -21.645 2.182 1.00 93.75 94 GLU A C 1
ATOM 750 O O . GLU A 1 94 ? 10.263 -22.384 1.559 1.00 93.75 94 GLU A O 1
ATOM 755 N N . HIS A 1 95 ? 9.069 -20.484 1.681 1.00 91.06 95 HIS A N 1
ATOM 756 C CA . HIS A 1 95 ? 9.256 -20.085 0.283 1.00 91.06 95 HIS A CA 1
ATOM 757 C C . HIS A 1 95 ? 10.528 -19.254 0.028 1.00 91.06 95 HIS A C 1
ATOM 759 O O . HIS A 1 95 ? 10.809 -18.892 -1.117 1.00 91.06 95 HIS A O 1
ATOM 765 N N . HIS A 1 96 ? 11.345 -18.970 1.057 1.00 87.62 96 HIS A N 1
ATOM 766 C CA . HIS A 1 96 ? 12.464 -18.013 0.965 1.00 87.62 96 HIS A CA 1
ATOM 767 C C . HIS A 1 96 ? 13.402 -18.293 -0.211 1.00 87.62 96 HIS A C 1
ATOM 769 O O . HIS A 1 96 ? 13.856 -17.369 -0.880 1.00 87.62 96 HIS A O 1
ATOM 775 N N . LYS A 1 97 ? 13.725 -19.568 -0.456 1.00 90.06 97 LYS A N 1
ATOM 776 C CA . LYS A 1 97 ? 14.717 -19.957 -1.457 1.00 90.06 97 LYS A CA 1
ATOM 777 C C . LYS A 1 97 ? 14.239 -19.609 -2.863 1.00 90.06 97 LYS A C 1
ATOM 779 O O . LYS A 1 97 ? 15.011 -19.046 -3.637 1.00 90.06 97 LYS A O 1
ATOM 784 N N . GLU A 1 98 ? 12.989 -19.938 -3.174 1.00 92.50 98 GLU A N 1
ATOM 785 C CA . GLU A 1 98 ? 12.423 -19.698 -4.499 1.00 92.50 98 GLU A CA 1
ATOM 786 C C . GLU A 1 98 ? 12.092 -18.219 -4.697 1.00 92.50 98 GLU A C 1
ATOM 788 O O . GLU A 1 98 ? 12.469 -17.649 -5.719 1.00 92.50 98 GLU A O 1
ATOM 793 N N . LEU A 1 99 ? 11.520 -17.555 -3.686 1.00 89.38 99 LEU A N 1
ATOM 794 C CA . LEU A 1 99 ? 11.271 -16.110 -3.727 1.00 89.38 99 LEU A CA 1
ATOM 795 C C . LEU A 1 99 ? 12.566 -15.311 -3.927 1.00 89.38 99 LEU A C 1
ATOM 797 O O . LEU A 1 99 ? 12.601 -14.392 -4.744 1.00 89.38 99 LEU A O 1
ATOM 801 N N . ASN A 1 100 ? 13.654 -15.691 -3.247 1.00 87.38 100 ASN A N 1
ATOM 802 C CA . ASN A 1 100 ? 14.968 -15.073 -3.443 1.00 87.38 100 ASN A CA 1
ATOM 803 C C . ASN A 1 100 ? 15.495 -15.281 -4.853 1.00 87.38 100 ASN A C 1
ATOM 805 O O . ASN A 1 100 ? 16.066 -14.362 -5.438 1.00 87.38 100 ASN A O 1
ATOM 809 N N . HIS A 1 101 ? 15.322 -16.486 -5.392 1.00 89.94 101 HIS A N 1
ATOM 810 C CA . HIS A 1 101 ? 15.741 -16.761 -6.750 1.00 89.94 101 HIS A CA 1
ATOM 811 C C . HIS A 1 101 ? 14.967 -15.892 -7.743 1.00 89.94 101 HIS A C 1
ATOM 813 O O . HIS A 1 101 ? 15.594 -15.169 -8.509 1.00 89.94 101 HIS A O 1
ATOM 819 N N . LEU A 1 102 ? 13.632 -15.893 -7.680 1.00 92.06 102 LEU A N 1
ATOM 820 C CA . LEU A 1 102 ? 12.774 -15.085 -8.550 1.00 92.06 102 LEU A CA 1
ATOM 821 C C . LEU A 1 102 ? 13.102 -13.590 -8.447 1.00 92.06 102 LEU A C 1
ATOM 823 O O . LEU A 1 102 ? 13.205 -12.906 -9.467 1.00 92.06 102 LEU A O 1
ATOM 827 N N . ALA A 1 103 ? 13.319 -13.081 -7.232 1.00 88.25 103 ALA A N 1
ATOM 828 C CA . ALA A 1 103 ? 13.711 -11.694 -7.018 1.00 88.25 103 ALA A CA 1
ATOM 829 C C . ALA A 1 103 ? 15.054 -11.375 -7.693 1.00 88.25 103 ALA A C 1
ATOM 831 O O . ALA A 1 103 ? 15.154 -10.377 -8.407 1.00 88.25 103 ALA A O 1
ATOM 832 N N . ASN A 1 104 ? 16.066 -12.229 -7.512 1.00 88.81 104 ASN A N 1
ATOM 833 C CA . ASN A 1 104 ? 17.375 -12.052 -8.139 1.00 88.81 104 ASN A CA 1
ATOM 834 C C . ASN A 1 104 ? 17.279 -12.109 -9.668 1.00 88.81 104 ASN A C 1
ATOM 836 O O . ASN A 1 104 ? 17.777 -11.197 -10.322 1.00 88.81 104 ASN A O 1
ATOM 840 N N . THR A 1 105 ? 16.571 -13.094 -10.230 1.00 90.88 105 THR A N 1
ATOM 841 C CA . THR A 1 105 ? 16.310 -13.210 -11.675 1.00 90.88 105 THR A CA 1
ATOM 842 C C . THR A 1 105 ? 15.675 -11.929 -12.220 1.00 90.88 105 THR A C 1
ATOM 844 O O . THR A 1 105 ? 16.164 -11.349 -13.189 1.00 90.88 105 THR A O 1
ATOM 847 N N . TYR A 1 106 ? 14.639 -11.408 -11.555 1.00 91.00 106 TYR A N 1
ATOM 848 C CA . TYR A 1 106 ? 14.031 -10.143 -11.963 1.00 91.00 106 TYR A CA 1
ATOM 849 C C . TYR A 1 106 ? 15.028 -8.977 -11.909 1.00 91.00 106 TYR A C 1
ATOM 851 O O . TYR A 1 106 ? 15.083 -8.171 -12.839 1.00 91.00 106 TYR A O 1
ATOM 859 N N . PHE A 1 107 ? 15.790 -8.836 -10.818 1.00 89.25 107 PHE A N 1
ATOM 860 C CA . PHE A 1 107 ? 16.719 -7.716 -10.660 1.00 89.25 107 PHE A CA 1
ATOM 861 C C . PHE A 1 107 ? 17.862 -7.773 -11.670 1.00 89.25 107 PHE A C 1
ATOM 863 O O . PHE A 1 107 ? 18.227 -6.734 -12.216 1.00 89.25 107 PHE A O 1
ATOM 870 N N . GLU A 1 108 ? 18.396 -8.958 -11.953 1.00 90.38 108 GLU A N 1
ATOM 871 C CA . GLU A 1 108 ? 19.402 -9.170 -12.992 1.00 90.38 108 GLU A CA 1
ATOM 872 C C . GLU A 1 108 ? 18.886 -8.697 -14.351 1.00 90.38 108 GLU A C 1
ATOM 874 O O . GLU A 1 108 ? 19.547 -7.881 -14.998 1.00 90.38 108 GLU A O 1
ATOM 879 N N . ALA A 1 109 ? 17.673 -9.106 -14.739 1.00 91.00 109 ALA A N 1
ATOM 880 C CA . ALA A 1 109 ? 17.042 -8.621 -15.962 1.00 91.00 109 ALA A CA 1
ATOM 881 C C . ALA A 1 109 ? 16.859 -7.094 -15.928 1.00 91.00 109 ALA A C 1
ATOM 883 O O . ALA A 1 109 ? 17.252 -6.391 -16.859 1.00 91.00 109 ALA A O 1
ATOM 884 N N . TYR A 1 110 ? 16.310 -6.551 -14.836 1.00 89.88 110 TYR A N 1
ATOM 885 C CA . TYR A 1 110 ? 16.056 -5.115 -14.681 1.00 89.88 110 TYR A CA 1
ATOM 886 C C . TYR A 1 110 ? 17.328 -4.268 -14.821 1.00 89.88 110 TYR A C 1
ATOM 888 O O . TYR A 1 110 ? 17.314 -3.231 -15.489 1.00 89.88 110 TYR A O 1
ATOM 896 N N . TYR A 1 111 ? 18.430 -4.698 -14.206 1.00 92.00 111 TYR A N 1
ATOM 897 C CA . TYR A 1 111 ? 19.702 -3.978 -14.236 1.00 92.00 111 TYR A CA 1
ATOM 898 C C . TYR A 1 111 ? 20.534 -4.241 -15.495 1.00 92.00 111 TYR A C 1
ATOM 900 O O . TYR A 1 111 ? 21.414 -3.431 -15.790 1.00 92.00 111 TYR A O 1
ATOM 908 N N . ALA A 1 112 ? 20.240 -5.290 -16.271 1.00 94.62 112 ALA A N 1
ATOM 909 C CA . ALA A 1 112 ? 20.844 -5.495 -17.589 1.00 94.62 112 ALA A CA 1
ATOM 910 C C . ALA A 1 112 ? 20.476 -4.373 -18.580 1.00 94.62 112 ALA A C 1
ATOM 912 O O . ALA A 1 112 ? 21.240 -4.084 -19.498 1.00 94.62 112 ALA A O 1
ATOM 913 N N . GLY A 1 113 ? 19.333 -3.703 -18.380 1.00 92.69 113 GLY A N 1
ATOM 914 C CA . GLY A 1 113 ? 18.906 -2.527 -19.149 1.00 92.69 113 GLY A CA 1
ATOM 915 C C . GLY A 1 113 ? 18.270 -2.835 -20.510 1.00 92.69 113 GLY A C 1
ATOM 916 O O . GLY A 1 113 ? 17.554 -1.989 -21.049 1.00 92.69 113 GLY A O 1
ATOM 917 N N . GLU A 1 114 ? 18.458 -4.045 -21.031 1.00 95.88 114 GLU A N 1
ATOM 918 C CA . GLU A 1 114 ? 17.788 -4.567 -22.224 1.00 95.88 114 GLU A CA 1
ATOM 919 C C . GLU A 1 114 ? 16.620 -5.484 -21.824 1.00 95.88 114 GLU A C 1
ATOM 921 O O . GLU A 1 114 ? 16.696 -6.141 -20.782 1.00 95.88 114 GLU A O 1
ATOM 926 N N . PRO A 1 115 ? 15.518 -5.521 -22.600 1.00 95.88 115 PRO A N 1
ATOM 927 C CA . PRO A 1 115 ? 14.423 -6.437 -22.314 1.00 95.88 115 PRO A CA 1
ATOM 928 C C . PRO A 1 115 ? 14.903 -7.894 -22.437 1.00 95.88 115 PRO A C 1
ATOM 930 O O . PRO A 1 115 ? 15.571 -8.221 -23.422 1.00 95.88 115 PRO A O 1
ATOM 933 N N . PRO A 1 116 ? 14.551 -8.780 -21.487 1.00 95.69 116 PRO A N 1
ATOM 934 C CA . PRO A 1 116 ? 14.820 -10.206 -21.628 1.00 95.69 116 PRO A CA 1
ATOM 935 C C . PRO A 1 116 ? 14.068 -10.787 -22.833 1.00 95.69 116 PRO A C 1
ATOM 937 O O . PRO A 1 116 ? 13.040 -10.254 -23.259 1.00 95.69 116 PRO A O 1
ATOM 940 N N . ASP A 1 117 ? 14.568 -11.895 -23.381 1.00 97.12 117 ASP A N 1
ATOM 941 C CA . ASP A 1 117 ? 13.846 -12.619 -24.425 1.00 97.12 117 ASP A CA 1
ATOM 942 C C . ASP A 1 117 ? 12.624 -13.373 -23.863 1.00 97.12 117 ASP A C 1
ATOM 944 O O . ASP A 1 117 ? 12.474 -13.579 -22.656 1.00 97.12 117 ASP A O 1
ATOM 948 N N . SER A 1 118 ? 11.716 -13.786 -24.751 1.00 96.75 118 SER A N 1
ATOM 949 C CA . SER A 1 118 ? 10.473 -14.454 -24.356 1.00 96.75 118 SER A CA 1
ATOM 950 C C . SER A 1 118 ? 10.695 -15.820 -23.703 1.00 96.75 118 SER A C 1
ATOM 952 O O . SER A 1 118 ? 9.843 -16.255 -22.937 1.00 96.75 118 SER A O 1
ATOM 954 N N . VAL A 1 119 ? 11.808 -16.507 -23.988 1.00 97.31 119 VAL A N 1
ATOM 955 C CA . VAL A 1 119 ? 12.124 -17.814 -23.385 1.00 97.31 119 VAL A CA 1
ATOM 956 C C . VAL A 1 119 ? 12.549 -17.622 -21.933 1.00 97.31 119 VAL A C 1
ATOM 958 O O . VAL A 1 119 ? 12.092 -18.353 -21.060 1.00 97.31 119 VAL A O 1
ATOM 961 N N . TYR A 1 120 ? 13.364 -16.601 -21.665 1.00 96.62 120 TYR A N 1
ATOM 962 C CA . TYR A 1 120 ? 13.743 -16.199 -20.316 1.00 96.62 120 TYR A CA 1
ATOM 963 C C . TYR A 1 120 ? 12.520 -15.813 -19.476 1.00 96.62 120 TYR A C 1
ATOM 965 O O . TYR A 1 120 ? 12.376 -16.257 -18.338 1.00 96.62 120 TYR A O 1
ATOM 973 N N . VAL A 1 121 ? 11.616 -15.004 -20.040 1.00 96.31 121 VAL A N 1
ATOM 974 C CA . VAL A 1 121 ? 10.391 -14.593 -19.337 1.00 96.31 121 VAL A CA 1
ATOM 975 C C . VAL A 1 121 ? 9.446 -15.775 -19.111 1.00 96.31 121 VAL A C 1
ATOM 977 O O . VAL A 1 121 ? 8.825 -15.847 -18.052 1.00 96.31 121 VAL A O 1
ATOM 980 N N . ALA A 1 122 ? 9.372 -16.719 -20.053 1.00 97.19 122 ALA A N 1
ATOM 981 C CA . ALA A 1 122 ? 8.578 -17.930 -19.886 1.00 97.19 122 ALA A CA 1
ATOM 982 C C . ALA A 1 122 ? 9.086 -18.807 -18.730 1.00 97.19 122 ALA A C 1
ATOM 984 O O . ALA A 1 122 ? 8.286 -19.187 -17.878 1.00 97.19 122 ALA A O 1
ATOM 985 N N . ASP A 1 123 ? 10.401 -19.047 -18.638 1.00 97.00 123 ASP A N 1
ATOM 986 C CA . ASP A 1 123 ? 11.008 -19.805 -17.527 1.00 97.00 123 ASP A CA 1
ATOM 987 C C . ASP A 1 123 ? 10.759 -19.130 -16.169 1.00 97.00 123 ASP A C 1
ATOM 989 O O . ASP A 1 123 ? 10.360 -19.778 -15.199 1.00 97.00 123 ASP A O 1
ATOM 993 N N . PHE A 1 124 ? 10.913 -17.803 -16.109 1.00 96.50 124 PHE A N 1
ATOM 994 C CA . PHE A 1 124 ? 10.563 -17.032 -14.917 1.00 96.50 124 PHE A CA 1
ATOM 995 C C . PHE A 1 124 ? 9.089 -17.225 -14.537 1.00 96.50 124 PHE A C 1
ATOM 997 O O . PHE A 1 124 ? 8.768 -17.442 -13.367 1.00 96.50 124 PHE A O 1
ATOM 1004 N N . ALA A 1 125 ? 8.185 -17.152 -15.514 1.00 96.62 125 ALA A N 1
ATOM 1005 C CA . ALA A 1 125 ? 6.753 -17.227 -15.272 1.00 96.62 125 ALA A CA 1
ATOM 1006 C C . ALA A 1 125 ? 6.285 -18.627 -14.848 1.00 96.62 125 ALA A C 1
ATOM 1008 O O . ALA A 1 125 ? 5.465 -18.729 -13.933 1.00 96.62 125 ALA A O 1
ATOM 1009 N N . ASP A 1 126 ? 6.855 -19.687 -15.428 1.00 98.00 126 ASP A N 1
ATOM 1010 C CA . ASP A 1 126 ? 6.605 -21.081 -15.032 1.00 98.00 126 ASP A CA 1
ATOM 1011 C C . ASP A 1 126 ? 6.928 -21.331 -13.554 1.00 98.00 126 ASP A C 1
ATOM 1013 O O . ASP A 1 126 ? 6.272 -22.133 -12.887 1.00 98.00 126 ASP A O 1
ATOM 1017 N N . ARG A 1 127 ? 7.916 -20.611 -13.020 1.00 96.75 127 ARG A N 1
ATOM 1018 C CA . ARG A 1 127 ? 8.347 -20.715 -11.622 1.00 96.75 127 ARG A CA 1
ATOM 1019 C C . ARG A 1 127 ? 7.603 -19.772 -10.688 1.00 96.75 127 ARG A C 1
ATOM 1021 O O . ARG A 1 127 ? 7.291 -20.141 -9.558 1.00 96.75 127 ARG A O 1
ATOM 1028 N N . ALA A 1 128 ? 7.290 -18.566 -11.155 1.00 95.81 128 ALA A N 1
ATOM 1029 C CA . ALA A 1 128 ? 6.549 -17.581 -10.379 1.00 95.81 128 ALA A CA 1
ATOM 1030 C C . ALA A 1 128 ? 5.077 -17.975 -10.182 1.00 95.81 128 ALA A C 1
ATOM 1032 O O . ALA A 1 128 ? 4.505 -17.685 -9.131 1.00 95.81 128 ALA A O 1
ATOM 1033 N N . LEU A 1 129 ? 4.457 -18.639 -11.165 1.00 95.62 129 LEU A N 1
ATOM 1034 C CA . LEU A 1 129 ? 3.031 -18.965 -11.124 1.00 95.62 129 LEU A CA 1
ATOM 1035 C C . LEU A 1 129 ? 2.649 -19.873 -9.936 1.00 95.62 129 LEU A C 1
ATOM 1037 O O . LEU A 1 129 ? 1.718 -19.504 -9.218 1.00 95.62 129 LEU A O 1
ATOM 1041 N N . PRO A 1 130 ? 3.352 -20.989 -9.649 1.00 97.00 130 PRO A N 1
ATOM 1042 C CA . PRO A 1 130 ? 3.099 -21.777 -8.442 1.00 97.00 130 PRO A CA 1
ATOM 1043 C C . PRO A 1 130 ? 3.221 -20.962 -7.150 1.00 97.00 130 PRO A C 1
ATOM 1045 O O . PRO A 1 130 ? 2.367 -21.080 -6.280 1.00 97.00 130 PRO A O 1
ATOM 1048 N N . GLN A 1 131 ? 4.219 -20.075 -7.051 1.00 95.75 131 GLN A N 1
ATOM 1049 C CA . GLN A 1 131 ? 4.415 -19.243 -5.856 1.00 95.75 131 GLN A CA 1
ATOM 1050 C C . GLN A 1 131 ? 3.272 -18.238 -5.656 1.00 95.75 131 GLN A C 1
ATOM 1052 O O . GLN A 1 131 ? 2.862 -17.981 -4.526 1.00 95.75 131 GLN A O 1
ATOM 1057 N N . LEU A 1 132 ? 2.718 -17.687 -6.743 1.00 94.50 132 LEU A N 1
ATOM 1058 C CA . LEU A 1 132 ? 1.542 -16.816 -6.675 1.00 94.50 132 LEU A CA 1
ATOM 1059 C C . LEU A 1 132 ? 0.286 -17.582 -6.227 1.00 94.50 132 LEU A C 1
ATOM 1061 O O . LEU A 1 132 ? -0.529 -17.031 -5.489 1.00 94.50 132 LEU A O 1
ATOM 1065 N N . LEU A 1 133 ? 0.120 -18.832 -6.669 1.00 95.81 133 LEU A N 1
ATOM 1066 C CA . LEU A 1 133 ? -0.999 -19.689 -6.265 1.00 95.81 133 LEU A CA 1
ATOM 1067 C C . LEU A 1 133 ? -0.926 -20.035 -4.773 1.00 95.81 133 LEU A C 1
ATOM 1069 O O . LEU A 1 133 ? -1.903 -19.827 -4.058 1.00 95.81 133 LEU A O 1
ATOM 1073 N N . GLU A 1 134 ? 0.244 -20.464 -4.299 1.00 96.06 134 GLU A N 1
ATOM 1074 C CA . GLU A 1 134 ? 0.498 -20.749 -2.879 1.00 96.06 134 GLU A CA 1
ATOM 1075 C C . GLU A 1 134 ? 0.309 -19.491 -2.016 1.00 96.06 134 GLU A C 1
ATOM 1077 O O . GLU A 1 134 ? -0.314 -19.542 -0.957 1.00 96.06 134 GLU A O 1
ATOM 1082 N N . PHE A 1 135 ? 0.764 -18.326 -2.492 1.00 94.38 135 PHE A N 1
ATOM 1083 C CA . PHE A 1 135 ? 0.529 -17.055 -1.805 1.00 94.38 135 PHE A CA 1
ATOM 1084 C C . PHE A 1 135 ? -0.960 -16.689 -1.734 1.00 94.38 135 PHE A C 1
ATOM 1086 O O . PHE A 1 135 ? -1.420 -16.175 -0.715 1.00 94.38 135 PHE A O 1
ATOM 1093 N N . ASN A 1 136 ? -1.734 -16.956 -2.790 1.00 95.12 136 ASN A N 1
ATOM 1094 C CA . ASN A 1 136 ? -3.177 -16.725 -2.779 1.00 95.12 136 ASN A CA 1
ATOM 1095 C C . ASN A 1 136 ? -3.879 -17.597 -1.730 1.00 95.12 136 ASN A C 1
ATOM 1097 O O . ASN A 1 136 ? -4.678 -17.087 -0.947 1.00 95.12 136 ASN A O 1
ATOM 1101 N N . GLU A 1 137 ? -3.551 -18.889 -1.681 1.00 97.06 137 GLU A N 1
ATOM 1102 C CA . GLU A 1 137 ? -4.068 -19.812 -0.662 1.00 97.06 137 GLU A CA 1
ATOM 1103 C C . GLU A 1 137 ? -3.705 -19.336 0.751 1.00 97.06 137 GLU A C 1
ATOM 1105 O O . GLU A 1 137 ? -4.589 -19.187 1.597 1.00 97.06 137 GLU A O 1
ATOM 1110 N N . PHE A 1 138 ? -2.441 -18.965 0.972 1.00 96.00 138 PHE A N 1
ATOM 1111 C CA . PHE A 1 138 ? -1.973 -18.383 2.230 1.00 96.00 138 PHE A CA 1
ATOM 1112 C C . PHE A 1 138 ? -2.782 -17.145 2.648 1.00 96.00 138 PHE A C 1
ATOM 1114 O O . PHE A 1 138 ? -3.152 -17.001 3.815 1.00 96.00 138 PHE A O 1
ATOM 1121 N N . MET A 1 139 ? -3.085 -16.247 1.709 1.00 95.19 139 MET A N 1
ATOM 1122 C CA . MET A 1 139 ? -3.864 -15.043 1.996 1.00 95.19 139 MET A CA 1
ATOM 1123 C C . MET A 1 139 ? -5.313 -15.355 2.391 1.00 95.19 139 MET A C 1
ATOM 1125 O O . MET A 1 139 ? -5.865 -14.665 3.252 1.00 95.19 139 MET A O 1
ATOM 1129 N N . HIS A 1 140 ? -5.920 -16.401 1.826 1.00 96.25 140 HIS A N 1
ATOM 1130 C CA . HIS A 1 140 ? -7.236 -16.876 2.259 1.00 96.25 140 HIS A CA 1
ATOM 1131 C C . HIS A 1 140 ? -7.205 -17.466 3.671 1.00 96.25 140 HIS A C 1
ATOM 1133 O O . HIS A 1 140 ? -8.048 -17.097 4.488 1.00 96.25 140 HIS A O 1
ATOM 1139 N N . GLU A 1 141 ? -6.213 -18.303 3.985 1.00 96.75 141 GLU A N 1
ATOM 1140 C CA . GLU A 1 141 ? -6.033 -18.844 5.340 1.00 96.75 141 GLU A CA 1
ATOM 1141 C C . GLU A 1 141 ? -5.800 -17.737 6.371 1.00 96.75 141 GLU A C 1
ATOM 1143 O O . GLU A 1 141 ? -6.317 -17.777 7.490 1.00 96.75 141 GLU A O 1
ATOM 1148 N N . LEU A 1 142 ? -5.021 -16.722 5.995 1.00 96.12 142 LEU A N 1
ATOM 1149 C CA . LEU A 1 142 ? -4.788 -15.568 6.843 1.00 96.12 142 LEU A CA 1
ATOM 1150 C C . LEU A 1 142 ? -6.101 -14.820 7.097 1.00 96.12 142 LEU A C 1
ATOM 1152 O O . LEU A 1 142 ? -6.404 -14.528 8.252 1.00 96.12 142 LEU A O 1
ATOM 1156 N N . ALA A 1 143 ? -6.898 -14.562 6.054 1.00 96.19 143 ALA A N 1
ATOM 1157 C CA . ALA A 1 143 ? -8.206 -13.924 6.181 1.00 96.19 143 ALA A CA 1
ATOM 1158 C C . ALA A 1 143 ? -9.168 -14.727 7.073 1.00 96.19 143 ALA A C 1
ATOM 1160 O O . ALA A 1 143 ? -9.870 -14.126 7.883 1.00 96.19 143 ALA A O 1
ATOM 1161 N N . ASP A 1 144 ? -9.164 -16.061 6.995 1.00 97.38 144 ASP A N 1
ATOM 1162 C CA . ASP A 1 144 ? -9.910 -16.916 7.930 1.00 97.38 144 ASP A CA 1
ATOM 1163 C C . ASP A 1 144 ? -9.462 -16.697 9.380 1.00 97.38 144 ASP A C 1
ATOM 1165 O O . ASP A 1 144 ? -10.302 -16.505 10.258 1.00 97.38 144 ASP A O 1
ATOM 1169 N N . GLY A 1 145 ? -8.153 -16.608 9.628 1.00 96.88 145 GLY A N 1
ATOM 1170 C CA . GLY A 1 145 ? -7.626 -16.271 10.953 1.00 96.88 145 GLY A CA 1
ATOM 1171 C C . GLY A 1 145 ? -8.086 -14.898 11.457 1.00 96.88 145 GLY A C 1
ATOM 1172 O O . GLY A 1 145 ? -8.376 -14.744 12.642 1.00 96.88 145 GLY A O 1
ATOM 1173 N N . PHE A 1 146 ? -8.218 -13.900 10.576 1.00 96.06 146 PHE 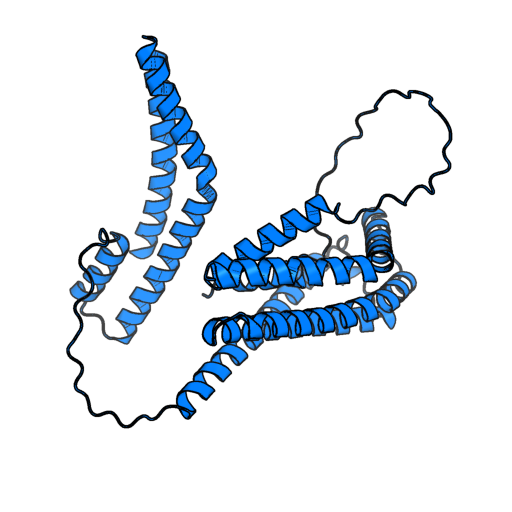A N 1
ATOM 1174 C CA . PHE A 1 146 ? -8.813 -12.614 10.951 1.00 96.06 146 PHE A CA 1
ATOM 1175 C C . PHE A 1 146 ? -10.297 -12.747 11.317 1.00 96.06 146 PHE A C 1
ATOM 1177 O O . PHE A 1 146 ? -10.733 -12.098 12.268 1.00 96.06 146 PHE A O 1
ATOM 1184 N N . ARG A 1 147 ? -11.070 -13.587 10.613 1.00 97.06 147 ARG A N 1
ATOM 1185 C CA . ARG A 1 147 ? -12.505 -13.798 10.893 1.00 97.06 147 ARG A CA 1
ATOM 1186 C C . ARG A 1 147 ? -12.772 -14.365 12.282 1.00 97.06 147 ARG A C 1
ATOM 1188 O O . ARG A 1 147 ? -13.827 -14.097 12.843 1.00 97.06 147 ARG A O 1
ATOM 1195 N N . GLU A 1 148 ? -11.827 -15.111 12.844 1.00 97.94 148 GLU A N 1
ATOM 1196 C CA . GLU A 1 148 ? -11.928 -15.632 14.212 1.00 97.94 148 GLU A CA 1
ATOM 1197 C C . GLU A 1 148 ? -11.696 -14.557 15.290 1.00 97.94 148 GLU A C 1
ATOM 1199 O O . GLU A 1 148 ? -12.133 -14.725 16.427 1.00 97.94 148 GLU A O 1
ATOM 1204 N N . ILE A 1 149 ? -11.005 -13.465 14.945 1.00 98.00 149 ILE A N 1
ATOM 1205 C CA . ILE A 1 149 ? -10.612 -12.390 15.873 1.00 98.00 149 ILE A CA 1
ATOM 1206 C C . ILE A 1 149 ? -11.558 -11.184 15.764 1.00 98.00 149 ILE A C 1
ATOM 1208 O O . ILE A 1 149 ? -11.846 -10.501 16.748 1.00 98.00 149 ILE A O 1
ATOM 1212 N N . CYS A 1 150 ? -12.011 -10.892 14.549 1.00 96.62 150 CYS A N 1
ATOM 1213 C CA . CYS A 1 150 ? -12.738 -9.678 14.207 1.00 96.62 150 CYS A CA 1
ATOM 1214 C C . CYS A 1 150 ? -14.246 -9.801 14.467 1.00 96.62 150 CYS A C 1
ATOM 1216 O O . CYS A 1 150 ? -14.822 -10.886 14.410 1.00 96.62 150 CYS A O 1
ATOM 1218 N N . ASN A 1 151 ? -14.907 -8.666 14.700 1.00 96.25 151 ASN A N 1
ATOM 1219 C CA . ASN A 1 151 ? -16.369 -8.598 14.737 1.00 96.25 151 ASN A CA 1
ATOM 1220 C C . ASN A 1 151 ? -16.975 -8.613 13.317 1.00 96.25 151 ASN A C 1
ATOM 1222 O O . ASN A 1 151 ? -16.257 -8.552 12.321 1.00 96.25 151 ASN A O 1
ATOM 1226 N N . GLU A 1 152 ? -18.304 -8.682 13.210 1.00 95.44 152 GLU A N 1
ATOM 1227 C CA . GLU A 1 152 ? -18.994 -8.813 11.916 1.00 95.44 152 GLU A CA 1
ATOM 1228 C C . GLU A 1 152 ? -18.706 -7.663 10.936 1.00 95.44 152 GLU A C 1
ATOM 1230 O O . GLU A 1 152 ? -18.511 -7.911 9.744 1.00 95.44 152 GLU A O 1
ATOM 1235 N N . ASP A 1 153 ? -18.630 -6.421 11.421 1.00 93.50 153 ASP A N 1
ATOM 1236 C CA . ASP A 1 153 ? -18.366 -5.249 10.578 1.00 93.50 153 ASP A CA 1
ATOM 1237 C C . ASP A 1 153 ? -16.925 -5.260 10.052 1.00 93.50 153 ASP A C 1
ATOM 1239 O O . ASP A 1 153 ? -16.681 -5.044 8.860 1.00 93.50 153 ASP A O 1
ATOM 1243 N N . GLN A 1 154 ? -15.965 -5.582 10.920 1.00 94.75 154 GLN A N 1
ATOM 1244 C CA . GLN A 1 154 ? -14.560 -5.765 10.554 1.00 94.75 154 GLN A CA 1
ATOM 1245 C C . GLN A 1 154 ? -14.393 -6.920 9.554 1.00 94.75 154 GLN A C 1
ATOM 1247 O O . GLN A 1 154 ? -13.691 -6.774 8.551 1.00 94.75 154 GLN A O 1
ATOM 1252 N N . VAL A 1 155 ? -15.091 -8.043 9.764 1.00 95.75 155 VAL A N 1
ATOM 1253 C CA . VAL A 1 155 ? -15.112 -9.178 8.829 1.00 95.75 155 VAL A CA 1
ATOM 1254 C C . VAL A 1 155 ? -15.657 -8.762 7.468 1.00 95.75 155 VAL A C 1
ATOM 1256 O O . VAL A 1 155 ? -15.055 -9.101 6.451 1.00 95.75 155 VAL A O 1
ATOM 1259 N N . ALA A 1 156 ? -16.739 -7.983 7.417 1.00 93.50 156 ALA A N 1
ATOM 1260 C CA . ALA A 1 156 ? -17.276 -7.480 6.156 1.00 93.50 156 ALA A CA 1
ATOM 1261 C C . ALA A 1 156 ? -16.261 -6.604 5.396 1.00 93.50 156 ALA A C 1
ATOM 1263 O O . ALA A 1 156 ? -16.193 -6.659 4.161 1.00 93.50 156 ALA A O 1
ATOM 1264 N N . MET A 1 157 ? -15.446 -5.821 6.112 1.00 92.94 157 MET A N 1
ATOM 1265 C CA . MET A 1 157 ? -14.356 -5.043 5.514 1.00 92.94 157 MET A CA 1
ATOM 1266 C C . MET A 1 157 ? -13.225 -5.935 4.992 1.00 92.94 157 MET A C 1
ATOM 1268 O O . MET A 1 157 ? -12.816 -5.773 3.840 1.00 92.94 157 MET A O 1
ATOM 1272 N N . ILE A 1 158 ? -12.774 -6.915 5.779 1.00 93.69 158 ILE A N 1
ATOM 1273 C CA . ILE A 1 158 ? -11.750 -7.892 5.369 1.00 93.69 158 ILE A CA 1
ATOM 1274 C C . ILE A 1 158 ? -12.191 -8.653 4.119 1.00 93.69 158 ILE A C 1
ATOM 1276 O O . ILE A 1 158 ? -11.445 -8.731 3.145 1.00 93.69 158 ILE A O 1
ATOM 1280 N N . ASP A 1 159 ? -13.424 -9.150 4.098 1.00 95.56 159 ASP A N 1
ATOM 1281 C CA . ASP A 1 159 ? -14.004 -9.845 2.950 1.00 95.56 159 ASP A CA 1
ATOM 1282 C C . ASP A 1 159 ? -14.062 -8.955 1.703 1.00 95.56 159 ASP A C 1
ATOM 1284 O O . ASP A 1 159 ? -13.808 -9.406 0.584 1.00 95.56 159 ASP A O 1
ATOM 1288 N N . SER A 1 160 ? -14.382 -7.674 1.887 1.00 93.44 160 SER A N 1
ATOM 1289 C CA . SER A 1 160 ? -14.347 -6.677 0.819 1.00 93.44 160 SER A CA 1
ATOM 1290 C C . SER A 1 160 ? -12.933 -6.467 0.278 1.00 93.44 160 SER A C 1
ATOM 1292 O O . SER A 1 160 ? -12.755 -6.347 -0.938 1.00 93.44 160 SER A O 1
ATOM 1294 N N . TYR A 1 161 ? -11.917 -6.440 1.140 1.00 91.75 161 TYR A N 1
ATOM 1295 C CA . TYR A 1 161 ? -10.526 -6.398 0.696 1.00 91.75 161 TYR A CA 1
ATOM 1296 C C . TYR A 1 161 ? -10.160 -7.681 -0.056 1.00 91.75 161 TYR A C 1
ATOM 1298 O O . TYR A 1 161 ? -9.678 -7.587 -1.184 1.00 91.75 161 TYR A O 1
ATOM 1306 N N . MET A 1 162 ? -10.477 -8.862 0.477 1.00 95.06 162 MET A N 1
ATOM 1307 C CA . MET A 1 162 ? -10.186 -10.139 -0.185 1.00 95.06 162 MET A CA 1
ATOM 1308 C C . MET A 1 162 ? -10.802 -10.234 -1.584 1.00 95.06 162 MET A C 1
ATOM 1310 O O . MET A 1 162 ? -10.110 -10.630 -2.514 1.00 95.06 162 MET A O 1
ATOM 1314 N N . ALA A 1 163 ? -12.025 -9.739 -1.788 1.00 94.31 163 ALA A N 1
ATOM 1315 C CA . ALA A 1 163 ? -12.623 -9.671 -3.125 1.00 94.31 163 ALA A CA 1
ATOM 1316 C C . ALA A 1 163 ? -11.816 -8.791 -4.105 1.00 94.31 163 ALA A C 1
ATOM 1318 O O . ALA A 1 163 ? -11.715 -9.088 -5.293 1.00 94.31 163 ALA A O 1
ATOM 1319 N N . GLY A 1 164 ? -11.229 -7.691 -3.623 1.00 89.44 164 GLY A N 1
ATOM 1320 C CA . GLY A 1 164 ? -10.318 -6.869 -4.422 1.00 89.44 164 GLY A CA 1
ATOM 1321 C C . GLY A 1 164 ? -8.979 -7.568 -4.681 1.00 89.44 164 GLY A C 1
ATOM 1322 O O . GLY A 1 164 ? -8.445 -7.488 -5.784 1.00 89.44 164 GLY A O 1
ATOM 1323 N N . PHE A 1 165 ? -8.443 -8.269 -3.684 1.00 92.31 165 PHE A N 1
ATOM 1324 C CA . PHE A 1 165 ? -7.213 -9.052 -3.804 1.00 92.31 165 PHE A CA 1
ATOM 1325 C C . PHE A 1 165 ? -7.345 -10.186 -4.830 1.00 92.31 165 PHE A C 1
ATOM 1327 O O . PHE A 1 165 ? -6.478 -10.314 -5.690 1.00 92.31 165 PHE A O 1
ATOM 1334 N N . GLU A 1 166 ? -8.450 -10.932 -4.814 1.00 94.12 166 GLU A N 1
ATOM 1335 C CA . GLU A 1 166 ? -8.743 -12.012 -5.769 1.00 94.12 166 GLU A CA 1
ATOM 1336 C C . GLU A 1 166 ? -8.669 -11.525 -7.223 1.00 94.12 166 GLU A C 1
ATOM 1338 O O . GLU A 1 166 ? -8.051 -12.171 -8.065 1.00 94.12 166 GLU A O 1
ATOM 1343 N N . VAL A 1 167 ? -9.209 -10.336 -7.514 1.00 93.62 167 VAL A N 1
ATOM 1344 C CA . VAL A 1 167 ? -9.112 -9.707 -8.843 1.00 93.62 167 VAL A CA 1
ATOM 1345 C C . VAL A 1 167 ? -7.658 -9.408 -9.230 1.00 93.62 167 VAL A C 1
ATOM 1347 O O . VAL A 1 167 ? -7.279 -9.551 -10.395 1.00 93.62 167 VAL A O 1
ATOM 1350 N N . ALA A 1 168 ? -6.834 -8.964 -8.277 1.00 90.00 168 ALA A N 1
ATOM 1351 C CA . ALA A 1 168 ? -5.417 -8.701 -8.519 1.00 90.00 168 ALA A CA 1
ATOM 1352 C C . ALA A 1 168 ? -4.628 -9.991 -8.768 1.00 90.00 168 ALA A C 1
ATOM 1354 O O . ALA A 1 168 ? -3.800 -10.029 -9.682 1.00 90.00 168 ALA A O 1
ATOM 1355 N N . VAL A 1 169 ? -4.912 -11.045 -8.002 1.00 93.38 169 VAL A N 1
ATOM 1356 C CA . VAL A 1 169 ? -4.319 -12.371 -8.197 1.00 93.38 169 VAL A CA 1
ATOM 1357 C C . VAL A 1 169 ? -4.723 -12.953 -9.548 1.00 93.38 169 VAL A C 1
ATOM 1359 O O . VAL A 1 169 ? -3.847 -13.411 -10.275 1.00 93.38 169 VAL A O 1
ATOM 1362 N N . GLU A 1 170 ? -6.001 -12.880 -9.924 1.00 94.69 170 GLU A N 1
ATOM 1363 C CA . GLU A 1 170 ? -6.505 -13.335 -11.226 1.00 94.69 170 GLU A CA 1
ATOM 1364 C C . GLU A 1 170 ? -5.742 -12.659 -12.375 1.00 94.69 170 GLU A C 1
ATOM 1366 O O . GLU A 1 170 ? -5.177 -13.338 -13.232 1.00 94.69 170 GLU A O 1
ATOM 1371 N N . ALA A 1 171 ? -5.622 -11.328 -12.349 1.00 92.12 171 ALA A N 1
ATOM 1372 C CA . ALA A 1 171 ? -4.867 -10.588 -13.362 1.00 92.12 171 ALA A CA 1
ATOM 1373 C C . ALA A 1 171 ? -3.371 -10.966 -13.385 1.00 92.12 171 ALA A C 1
ATOM 1375 O O . ALA A 1 171 ? -2.753 -11.019 -14.452 1.00 92.12 171 ALA A O 1
ATOM 1376 N N . GLY A 1 172 ? -2.772 -11.235 -12.219 1.00 93.06 172 GLY A N 1
ATOM 1377 C CA . GLY A 1 172 ? -1.398 -11.726 -12.109 1.00 93.06 172 GLY A CA 1
ATOM 1378 C C . GLY A 1 172 ? -1.220 -13.120 -12.715 1.00 93.06 172 GLY A C 1
ATOM 1379 O O . GLY A 1 172 ? -0.283 -13.336 -13.484 1.00 93.06 172 GLY A O 1
ATOM 1380 N N . GLN A 1 173 ? -2.138 -14.044 -12.427 1.00 95.44 173 GLN A N 1
ATOM 1381 C CA . GLN A 1 173 ? -2.139 -15.405 -12.968 1.00 95.44 173 GLN A CA 1
ATOM 1382 C C . GLN A 1 173 ? -2.317 -15.412 -14.485 1.00 95.44 173 GLN A C 1
ATOM 1384 O O . GLN A 1 173 ? -1.561 -16.092 -15.177 1.00 95.44 173 GLN A O 1
ATOM 1389 N N . GLU A 1 174 ? -3.272 -14.640 -15.012 1.00 95.25 174 GLU A N 1
ATOM 1390 C CA . GLU A 1 174 ? -3.487 -14.488 -16.457 1.00 95.25 174 GLU A CA 1
ATOM 1391 C C . GLU A 1 174 ? -2.206 -14.028 -17.159 1.00 95.25 174 GLU A C 1
ATOM 1393 O O . GLU A 1 174 ? -1.822 -14.580 -18.192 1.00 95.25 174 GLU A O 1
ATOM 1398 N N . ARG A 1 175 ? -1.508 -13.054 -16.566 1.00 95.75 175 ARG A N 1
ATOM 1399 C CA . ARG A 1 175 ? -0.265 -12.511 -17.114 1.00 95.75 175 ARG A CA 1
ATOM 1400 C C . ARG A 1 175 ? 0.889 -13.506 -17.058 1.00 95.75 175 ARG A C 1
ATOM 1402 O O . ARG A 1 175 ? 1.549 -13.707 -18.072 1.00 95.75 175 ARG A O 1
ATOM 1409 N N . LEU A 1 176 ? 1.122 -14.137 -15.907 1.00 95.75 176 LEU A N 1
ATOM 1410 C CA . LEU A 1 176 ? 2.169 -15.154 -15.765 1.00 95.75 176 LEU A CA 1
ATOM 1411 C C . LEU A 1 176 ? 1.917 -16.337 -16.705 1.00 95.75 176 LEU A C 1
ATOM 1413 O O . LEU A 1 176 ? 2.843 -16.820 -17.343 1.00 95.75 176 LEU A O 1
ATOM 1417 N N . LYS A 1 177 ? 0.661 -16.754 -16.872 1.00 96.94 177 LYS A N 1
ATOM 1418 C CA . LYS A 1 177 ? 0.307 -17.799 -17.831 1.00 96.94 177 LYS A CA 1
ATOM 1419 C C . LYS A 1 177 ? 0.581 -17.380 -19.280 1.00 96.94 177 LYS A C 1
ATOM 1421 O O . LYS A 1 177 ? 1.131 -18.156 -20.051 1.00 96.94 177 LYS A O 1
ATOM 1426 N N . ALA A 1 178 ? 0.230 -16.153 -19.664 1.00 96.38 178 ALA A N 1
ATOM 1427 C CA . ALA A 1 178 ? 0.554 -15.652 -20.999 1.00 96.38 178 ALA A CA 1
ATOM 1428 C C . ALA A 1 178 ? 2.077 -15.619 -21.229 1.00 96.38 178 ALA A C 1
ATOM 1430 O O . ALA A 1 178 ? 2.561 -15.985 -22.300 1.00 96.38 178 ALA A O 1
ATOM 1431 N N . TRP A 1 179 ? 2.843 -15.224 -20.213 1.00 97.31 179 TRP A N 1
ATOM 1432 C CA . TRP A 1 179 ? 4.303 -15.220 -20.252 1.00 97.31 179 TRP A CA 1
ATOM 1433 C C . TRP A 1 179 ? 4.909 -16.612 -20.379 1.00 97.31 179 TRP A C 1
ATOM 1435 O O . TRP A 1 179 ? 5.798 -16.779 -21.212 1.00 97.31 179 TRP A O 1
ATOM 1445 N N . SER A 1 180 ? 4.418 -17.608 -19.638 1.00 97.44 180 SER A N 1
ATOM 1446 C CA . SER A 1 180 ? 4.898 -18.989 -19.771 1.00 97.44 180 SER A CA 1
ATOM 1447 C C . SER A 1 180 ? 4.588 -19.597 -21.139 1.00 97.44 180 SER A C 1
ATOM 1449 O O . SER A 1 180 ? 5.365 -20.387 -21.670 1.00 97.44 180 SER A O 1
ATOM 1451 N N . GLU A 1 181 ? 3.504 -19.162 -21.779 1.00 98.00 181 GLU A N 1
ATOM 1452 C CA . GLU A 1 181 ? 3.168 -19.521 -23.161 1.00 98.00 181 GLU A CA 1
ATOM 1453 C C . GLU A 1 181 ? 3.991 -18.737 -24.214 1.00 98.00 181 GLU A C 1
ATOM 1455 O O . GLU A 1 181 ? 3.845 -18.961 -25.418 1.00 98.00 181 GLU A O 1
ATOM 1460 N N . GLY A 1 182 ? 4.889 -17.842 -23.782 1.00 97.00 182 GLY A N 1
ATOM 1461 C CA . GLY A 1 182 ? 5.795 -17.075 -24.640 1.00 97.00 182 GLY A CA 1
ATOM 1462 C C . GLY A 1 182 ? 5.216 -15.765 -25.181 1.00 97.00 182 GLY A C 1
ATOM 1463 O O . GLY A 1 182 ? 5.828 -15.149 -26.054 1.00 97.00 182 GLY A O 1
ATOM 1464 N N . TYR A 1 183 ? 4.071 -15.301 -24.671 1.00 97.56 183 TYR A N 1
ATOM 1465 C CA . TYR A 1 183 ? 3.413 -14.056 -25.096 1.00 97.56 183 TYR A CA 1
ATOM 1466 C C . TYR A 1 183 ? 3.961 -12.794 -24.405 1.00 97.56 183 TYR A C 1
ATOM 1468 O O . TYR A 1 183 ? 3.213 -11.851 -24.153 1.00 97.56 183 TYR A O 1
ATOM 1476 N N . PHE A 1 184 ? 5.261 -12.755 -24.102 1.00 97.31 184 PHE A N 1
ATOM 1477 C CA . PHE A 1 184 ? 5.906 -11.551 -23.576 1.00 97.31 184 PHE A CA 1
ATOM 1478 C C . PHE A 1 184 ? 6.110 -10.508 -24.682 1.00 97.31 184 PHE A C 1
ATOM 1480 O O . PHE A 1 184 ? 6.749 -10.790 -25.700 1.00 97.31 184 PHE A O 1
ATOM 1487 N N . ASP A 1 185 ? 5.604 -9.293 -24.465 1.00 97.44 185 ASP A N 1
ATOM 1488 C CA . ASP A 1 185 ? 5.784 -8.165 -25.385 1.00 97.44 185 ASP A CA 1
ATOM 1489 C C . ASP A 1 185 ? 6.722 -7.099 -24.784 1.00 97.44 185 ASP A C 1
ATOM 1491 O O . ASP A 1 185 ? 6.297 -6.305 -23.933 1.00 97.44 185 ASP A O 1
ATOM 1495 N N . PRO A 1 186 ? 7.986 -7.002 -25.241 1.00 96.56 186 PRO A N 1
ATOM 1496 C CA . PRO A 1 186 ? 8.938 -6.046 -24.685 1.00 96.56 186 PRO A CA 1
ATOM 1497 C C . PRO A 1 186 ? 8.501 -4.587 -24.880 1.00 96.56 186 PRO A C 1
ATOM 1499 O O . PRO A 1 186 ? 8.862 -3.735 -24.069 1.00 96.56 186 PRO A O 1
ATOM 1502 N N . GLU A 1 187 ? 7.687 -4.263 -25.888 1.00 97.12 187 GLU A N 1
ATOM 1503 C CA . GLU A 1 187 ? 7.240 -2.886 -26.106 1.00 97.12 187 GLU A CA 1
ATOM 1504 C C . GLU A 1 187 ? 6.216 -2.444 -25.056 1.00 97.12 187 GLU A C 1
ATOM 1506 O O . GLU A 1 187 ? 6.222 -1.292 -24.621 1.00 97.12 187 GLU A O 1
ATOM 1511 N N . THR A 1 188 ? 5.331 -3.323 -24.597 1.00 96.31 188 THR A N 1
ATOM 1512 C CA . THR A 1 188 ? 4.275 -2.931 -23.650 1.00 96.31 188 THR A CA 1
ATOM 1513 C C . THR A 1 188 ? 4.526 -3.398 -22.221 1.00 96.31 188 THR A C 1
ATOM 1515 O O . THR A 1 188 ? 3.851 -2.921 -21.299 1.00 96.31 188 THR A O 1
ATOM 1518 N N . GLU A 1 189 ? 5.483 -4.297 -22.002 1.00 94.56 189 GLU A N 1
ATOM 1519 C CA . GLU A 1 189 ? 5.716 -4.937 -20.703 1.00 94.56 189 GLU A CA 1
ATOM 1520 C C . GLU A 1 189 ? 7.079 -4.628 -20.084 1.00 94.56 189 GLU A C 1
ATOM 1522 O O . GLU A 1 189 ? 7.227 -4.754 -18.867 1.00 94.56 189 GLU A O 1
ATOM 1527 N N . TRP A 1 190 ? 8.042 -4.132 -20.865 1.00 94.00 190 TRP A N 1
ATOM 1528 C CA . TRP A 1 190 ? 9.347 -3.733 -20.347 1.00 94.00 190 TRP A CA 1
ATOM 1529 C C . TRP A 1 190 ? 9.385 -2.271 -19.900 1.00 94.00 190 TRP A C 1
ATOM 1531 O O . TRP A 1 190 ? 9.139 -1.365 -20.693 1.00 94.00 190 TRP A O 1
ATOM 1541 N N . ARG A 1 191 ? 9.805 -2.001 -18.656 1.00 90.31 191 ARG A N 1
ATOM 1542 C CA . ARG A 1 191 ? 9.871 -0.632 -18.093 1.00 90.31 191 ARG A CA 1
ATOM 1543 C C . ARG A 1 191 ? 10.714 0.354 -18.913 1.00 90.31 191 ARG A C 1
ATOM 1545 O O . ARG A 1 191 ? 10.468 1.558 -18.833 1.00 90.31 191 ARG A O 1
ATOM 1552 N N . GLY A 1 192 ? 11.698 -0.142 -19.667 1.00 88.19 192 GLY A N 1
ATOM 1553 C CA . GLY A 1 192 ? 12.552 0.667 -20.541 1.00 88.19 192 GLY A CA 1
ATOM 1554 C C . GLY A 1 192 ? 11.883 1.119 -21.844 1.00 88.19 192 GLY A C 1
ATOM 1555 O O . GLY A 1 192 ? 12.390 2.033 -22.492 1.00 88.19 192 GLY A O 1
ATOM 1556 N N . SER A 1 193 ? 10.750 0.525 -22.225 1.00 91.38 193 SER A N 1
ATOM 1557 C CA . SER A 1 193 ? 10.066 0.855 -23.475 1.00 91.38 193 SER A CA 1
ATOM 1558 C C . SER A 1 193 ? 9.312 2.200 -23.410 1.00 91.38 193 SER A C 1
ATOM 1560 O O . SER A 1 193 ? 8.712 2.537 -22.380 1.00 91.38 193 SER A O 1
ATOM 1562 N N . PRO A 1 194 ? 9.244 2.961 -24.525 1.00 92.38 194 PRO A N 1
ATOM 1563 C CA . PRO A 1 194 ? 8.376 4.131 -24.647 1.00 92.38 194 PRO A CA 1
ATOM 1564 C C . PRO A 1 194 ? 6.884 3.835 -24.421 1.00 92.38 194 PRO A C 1
ATOM 1566 O O . PRO A 1 194 ? 6.187 4.650 -23.808 1.00 92.38 194 PRO A O 1
ATOM 1569 N N . ALA A 1 195 ? 6.381 2.691 -24.900 1.00 96.19 195 ALA A N 1
ATOM 1570 C CA . ALA A 1 195 ? 4.955 2.352 -24.844 1.00 96.19 195 ALA A CA 1
ATOM 1571 C C . ALA A 1 195 ? 4.520 1.790 -23.478 1.00 96.19 195 ALA A C 1
ATOM 1573 O O . ALA A 1 195 ? 3.348 1.916 -23.105 1.00 96.19 195 ALA A O 1
ATOM 1574 N N . PHE A 1 196 ? 5.466 1.268 -22.690 1.00 93.56 196 PHE A N 1
ATOM 1575 C CA . PHE A 1 196 ? 5.211 0.675 -21.377 1.00 93.56 196 PHE A CA 1
ATOM 1576 C C . PHE A 1 196 ? 4.404 1.583 -20.453 1.00 93.56 196 PHE A C 1
ATOM 1578 O O . PHE A 1 196 ? 3.404 1.151 -19.893 1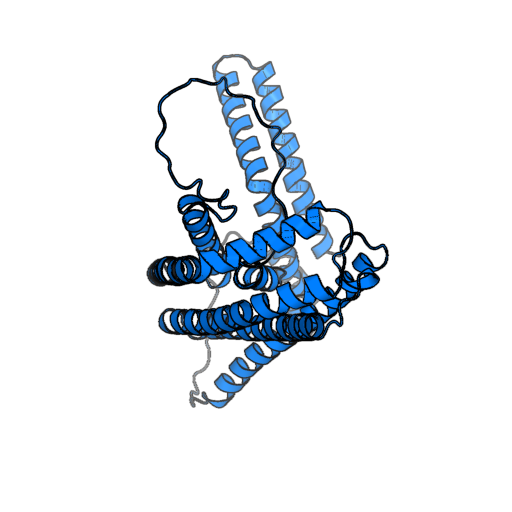.00 93.56 196 PHE A O 1
ATOM 1585 N N . ARG A 1 197 ? 4.789 2.858 -20.302 1.00 91.44 197 ARG A N 1
ATOM 1586 C CA . ARG A 1 197 ? 4.129 3.758 -19.334 1.00 91.44 197 ARG A CA 1
ATOM 1587 C C . ARG A 1 197 ? 2.640 3.936 -19.622 1.00 91.44 197 ARG A C 1
ATOM 1589 O O . ARG A 1 197 ? 1.848 4.015 -18.687 1.00 91.44 197 ARG A O 1
ATOM 1596 N N . ALA A 1 198 ? 2.269 4.028 -20.898 1.00 93.69 198 ALA A N 1
ATOM 1597 C CA . ALA A 1 198 ? 0.878 4.187 -21.303 1.00 93.69 198 ALA A CA 1
ATOM 1598 C C . ALA A 1 198 ? 0.094 2.882 -21.113 1.00 93.69 198 ALA A C 1
ATOM 1600 O O . ALA A 1 198 ? -1.002 2.908 -20.551 1.00 93.69 198 ALA A O 1
ATOM 1601 N N . ALA A 1 199 ? 0.673 1.751 -21.530 1.00 93.50 199 ALA A N 1
ATOM 1602 C CA . ALA A 1 199 ? 0.073 0.433 -21.347 1.00 93.50 199 ALA A CA 1
ATOM 1603 C C . ALA A 1 199 ? -0.135 0.117 -19.857 1.00 93.50 199 ALA A C 1
ATOM 1605 O O . ALA A 1 199 ? -1.238 -0.232 -19.447 1.00 93.50 199 ALA A O 1
ATOM 1606 N N . GLU A 1 200 ? 0.886 0.341 -19.033 1.00 91.69 200 GLU A N 1
ATOM 1607 C CA . GLU A 1 200 ? 0.856 0.086 -17.595 1.00 91.69 200 GLU A CA 1
ATOM 1608 C C . GLU A 1 200 ? -0.146 0.978 -16.863 1.00 91.69 200 GLU A C 1
ATOM 1610 O O . GLU A 1 200 ? -0.886 0.504 -16.005 1.00 91.69 200 GLU A O 1
ATOM 1615 N N . LEU A 1 201 ? -0.239 2.260 -17.226 1.00 88.44 201 LEU A N 1
ATOM 1616 C CA . LEU A 1 201 ? -1.240 3.155 -16.646 1.00 88.44 201 LEU A CA 1
ATOM 1617 C C . LEU A 1 201 ? -2.670 2.705 -16.971 1.00 88.44 201 LEU A C 1
ATOM 1619 O O . LEU A 1 201 ? -3.548 2.802 -16.113 1.00 88.44 201 LEU A O 1
ATOM 1623 N N . ASN A 1 202 ? -2.912 2.225 -18.193 1.00 93.00 202 ASN A N 1
ATOM 1624 C CA . ASN A 1 202 ? -4.222 1.710 -18.587 1.00 93.00 202 ASN A CA 1
ATOM 1625 C C . ASN A 1 202 ? -4.557 0.415 -17.840 1.00 93.00 202 ASN A C 1
ATOM 1627 O O . ASN A 1 202 ? -5.624 0.354 -17.231 1.00 93.00 202 ASN A O 1
ATOM 1631 N N . ARG A 1 203 ? -3.628 -0.553 -17.796 1.00 91.25 203 ARG A N 1
ATOM 1632 C CA . ARG A 1 203 ? -3.790 -1.798 -17.023 1.00 91.25 203 ARG A CA 1
ATOM 1633 C C . ARG A 1 203 ? -4.063 -1.507 -15.553 1.00 91.25 203 ARG A C 1
ATOM 1635 O O . ARG A 1 203 ? -5.017 -2.030 -14.994 1.00 91.25 203 ARG A O 1
ATOM 1642 N N . LYS A 1 204 ? -3.272 -0.621 -14.940 1.00 87.81 204 LYS A N 1
ATOM 1643 C CA . LYS A 1 204 ? -3.438 -0.232 -13.537 1.00 87.81 204 LYS A CA 1
ATOM 1644 C C . LYS A 1 204 ? -4.819 0.365 -13.272 1.00 87.81 204 LYS A C 1
ATOM 1646 O O . LYS A 1 204 ? -5.464 -0.035 -12.314 1.00 87.81 204 LYS A O 1
ATOM 1651 N N . ARG A 1 205 ? -5.298 1.282 -14.119 1.00 87.75 205 ARG A N 1
ATOM 1652 C CA . ARG A 1 205 ? -6.642 1.873 -13.973 1.00 87.75 205 ARG A CA 1
ATOM 1653 C C . ARG A 1 205 ? -7.750 0.840 -14.128 1.00 87.75 205 ARG A C 1
ATOM 1655 O O . ARG A 1 205 ? -8.723 0.875 -13.383 1.00 87.75 205 ARG A O 1
ATOM 1662 N N . GLU A 1 206 ? -7.633 -0.039 -15.117 1.00 91.94 206 GLU A N 1
ATOM 1663 C CA . GLU A 1 206 ? -8.599 -1.114 -15.333 1.00 91.94 206 GLU A CA 1
ATOM 1664 C C . GLU A 1 206 ? -8.651 -2.052 -14.126 1.00 91.94 206 GLU A C 1
ATOM 1666 O O . GLU A 1 206 ? -9.735 -2.327 -13.609 1.00 91.94 206 GLU A O 1
ATOM 1671 N N . LEU A 1 207 ? -7.482 -2.458 -13.631 1.00 88.38 207 LEU A N 1
ATOM 1672 C CA . LEU A 1 207 ? -7.355 -3.303 -12.456 1.00 88.38 207 LEU A CA 1
ATOM 1673 C C . LEU A 1 207 ? -7.948 -2.630 -11.214 1.00 88.38 207 LEU A C 1
ATOM 1675 O O . LEU A 1 207 ? -8.817 -3.209 -10.570 1.00 88.38 207 LEU A O 1
ATOM 1679 N N . GLU A 1 208 ? -7.567 -1.383 -10.924 1.00 86.00 208 GLU A N 1
ATOM 1680 C CA . GLU A 1 208 ? -8.117 -0.600 -9.808 1.00 86.00 208 GLU A CA 1
ATOM 1681 C C . GLU A 1 208 ? -9.649 -0.511 -9.878 1.00 86.00 208 GLU A C 1
ATOM 1683 O O . GLU A 1 208 ? -10.331 -0.710 -8.871 1.00 86.00 208 GLU A O 1
ATOM 1688 N N . ASN A 1 209 ? -10.213 -0.274 -11.067 1.00 88.06 209 ASN A N 1
ATOM 1689 C CA . ASN A 1 209 ? -11.662 -0.226 -11.254 1.00 88.06 209 ASN A CA 1
ATOM 1690 C C . ASN A 1 209 ? -12.329 -1.580 -10.963 1.00 88.06 209 ASN A C 1
ATOM 1692 O O . ASN A 1 209 ? -13.367 -1.606 -10.296 1.00 88.06 209 ASN A O 1
ATOM 1696 N N . ARG A 1 210 ? -11.747 -2.692 -11.436 1.00 92.38 210 ARG A N 1
ATOM 1697 C CA . ARG A 1 210 ? -12.256 -4.050 -11.170 1.00 92.38 210 ARG A CA 1
ATOM 1698 C C . ARG A 1 210 ? -12.189 -4.387 -9.680 1.00 92.38 210 ARG A C 1
ATOM 1700 O O . ARG A 1 210 ? -13.187 -4.840 -9.127 1.00 92.38 210 ARG A O 1
ATOM 1707 N N . MET A 1 211 ? -11.064 -4.099 -9.023 1.00 90.44 211 MET A N 1
ATOM 1708 C CA . MET A 1 211 ? -10.875 -4.344 -7.589 1.00 90.44 211 MET A CA 1
ATOM 1709 C C . MET A 1 211 ? -11.902 -3.568 -6.757 1.00 90.44 211 MET A C 1
ATOM 1711 O O . MET A 1 211 ? -12.606 -4.146 -5.934 1.00 90.44 211 MET A O 1
ATOM 1715 N N . VAL A 1 212 ? -12.063 -2.265 -7.019 1.00 86.31 212 VAL A N 1
ATOM 1716 C CA . VAL A 1 212 ? -13.043 -1.423 -6.309 1.00 86.31 212 VAL A CA 1
ATOM 1717 C C . VAL A 1 212 ? -14.475 -1.906 -6.547 1.00 86.31 212 VAL A C 1
ATOM 1719 O O . VAL A 1 212 ? -15.299 -1.868 -5.626 1.00 86.31 212 VAL A O 1
ATOM 1722 N N . ALA A 1 213 ? -14.796 -2.350 -7.765 1.00 90.06 213 ALA A N 1
ATOM 1723 C CA . ALA A 1 213 ? -16.104 -2.912 -8.074 1.00 90.06 213 ALA A CA 1
ATOM 1724 C C . ALA A 1 213 ? -16.366 -4.209 -7.289 1.00 90.06 213 ALA A C 1
ATOM 1726 O O . ALA A 1 213 ? -17.442 -4.333 -6.699 1.00 90.06 213 ALA A O 1
ATOM 1727 N N . ALA A 1 214 ? -15.388 -5.117 -7.220 1.00 93.12 214 ALA A N 1
ATOM 1728 C CA . ALA A 1 214 ? -15.478 -6.370 -6.468 1.00 93.12 214 ALA A CA 1
ATOM 1729 C C . ALA A 1 214 ? -15.648 -6.125 -4.960 1.00 93.12 214 ALA A C 1
ATOM 1731 O O . ALA A 1 214 ? -16.613 -6.602 -4.360 1.00 93.12 214 ALA A O 1
ATOM 1732 N N . SER A 1 215 ? -14.802 -5.277 -4.367 1.00 90.50 215 SER A N 1
ATOM 1733 C CA . SER A 1 215 ? -14.918 -4.860 -2.963 1.00 90.50 215 SER A CA 1
ATOM 1734 C C . SER A 1 215 ? -16.292 -4.263 -2.652 1.00 90.50 215 SER A C 1
ATOM 1736 O O . SER A 1 215 ? -16.963 -4.641 -1.691 1.00 90.50 215 SER A O 1
ATOM 1738 N N . ARG A 1 216 ? -16.781 -3.357 -3.509 1.00 89.69 216 ARG A N 1
ATOM 1739 C CA . ARG A 1 216 ? -18.102 -2.744 -3.326 1.00 89.69 216 ARG A CA 1
ATOM 1740 C C . ARG A 1 216 ? -19.231 -3.768 -3.412 1.00 89.69 216 ARG A C 1
ATOM 1742 O O . ARG A 1 216 ? -20.181 -3.650 -2.640 1.00 89.69 216 ARG A O 1
ATOM 1749 N N . ALA A 1 217 ? -19.153 -4.712 -4.346 1.00 93.44 217 ALA A N 1
ATOM 1750 C CA . ALA A 1 217 ? -20.154 -5.763 -4.488 1.00 93.44 217 ALA A CA 1
ATOM 1751 C C . ALA A 1 217 ? -20.239 -6.615 -3.214 1.00 93.44 217 ALA A C 1
ATOM 1753 O O . ALA A 1 217 ? -21.340 -6.903 -2.749 1.00 93.44 217 ALA A O 1
ATOM 1754 N N . LYS A 1 218 ? -19.092 -6.924 -2.598 1.00 93.69 218 LYS A N 1
ATOM 1755 C CA . LYS A 1 218 ? -19.034 -7.675 -1.343 1.00 93.69 218 LYS A CA 1
ATOM 1756 C C . LYS A 1 218 ? -19.669 -6.912 -0.175 1.00 93.69 218 LYS A C 1
ATOM 1758 O O . LYS A 1 218 ? -20.512 -7.471 0.517 1.00 93.69 218 LYS A O 1
ATOM 1763 N N . ILE A 1 219 ? -19.368 -5.619 -0.006 1.00 91.88 219 ILE A N 1
ATOM 1764 C CA . ILE A 1 219 ? -20.020 -4.778 1.024 1.00 91.88 219 ILE A CA 1
ATOM 1765 C C . ILE A 1 219 ? -21.543 -4.735 0.825 1.00 91.88 219 ILE A C 1
ATOM 1767 O O . ILE A 1 219 ? -22.304 -4.810 1.788 1.00 91.88 219 ILE A O 1
ATOM 1771 N N . GLU A 1 220 ? -22.005 -4.598 -0.419 1.00 91.69 220 GLU A N 1
ATOM 1772 C CA . GLU A 1 220 ? -23.440 -4.566 -0.717 1.00 91.69 220 GLU A CA 1
ATOM 1773 C C . GLU A 1 220 ? -24.116 -5.906 -0.396 1.00 91.69 220 GLU A C 1
ATOM 1775 O O . GLU A 1 220 ? -25.219 -5.924 0.150 1.00 91.69 220 GLU A O 1
ATOM 1780 N N . GLN A 1 221 ? -23.429 -7.024 -0.650 1.00 92.50 221 GLN A N 1
ATOM 1781 C CA . GLN A 1 221 ? -23.897 -8.353 -0.269 1.00 92.50 221 GLN A CA 1
ATOM 1782 C C . GLN A 1 221 ? -24.145 -8.442 1.245 1.00 92.50 221 GLN A C 1
ATOM 1784 O O . GLN A 1 221 ? -25.231 -8.862 1.643 1.00 92.50 221 GLN A O 1
ATOM 1789 N N . TYR A 1 222 ? -23.207 -7.977 2.078 1.00 92.00 222 TYR A N 1
ATOM 1790 C CA . TYR A 1 222 ? -23.378 -7.944 3.538 1.00 92.00 222 TYR A CA 1
ATOM 1791 C C . TYR A 1 222 ? -24.584 -7.108 3.971 1.00 92.00 222 TYR A C 1
ATOM 1793 O O . TYR A 1 222 ? -25.431 -7.588 4.726 1.00 92.00 222 TYR A O 1
ATOM 1801 N N . ARG A 1 223 ? -24.723 -5.893 3.426 1.00 89.50 223 ARG A N 1
ATOM 1802 C CA . ARG A 1 223 ? -25.859 -5.006 3.738 1.00 89.50 223 ARG A CA 1
ATOM 1803 C C . ARG A 1 223 ? -27.199 -5.626 3.366 1.00 89.50 223 ARG A C 1
ATOM 1805 O O . ARG A 1 223 ? -28.159 -5.529 4.126 1.00 89.50 223 ARG A O 1
ATOM 1812 N N . SER A 1 224 ? -27.267 -6.269 2.202 1.00 92.19 224 SER A N 1
ATOM 1813 C CA . SER A 1 224 ? -28.489 -6.934 1.745 1.00 92.19 224 SER A CA 1
ATOM 1814 C C . SER A 1 224 ? -28.835 -8.169 2.587 1.00 92.19 224 SER A C 1
ATOM 1816 O O . SER A 1 224 ? -30.013 -8.423 2.833 1.00 92.19 224 SER A O 1
ATOM 1818 N N . GLY A 1 225 ? -27.825 -8.902 3.072 1.00 90.12 225 GLY A N 1
ATOM 1819 C CA . GLY A 1 225 ? -27.999 -10.065 3.942 1.00 90.12 225 GLY A CA 1
ATOM 1820 C C . GLY A 1 225 ? -28.521 -9.696 5.331 1.00 90.12 225 GLY A C 1
ATOM 1821 O O . GLY A 1 225 ? -29.468 -10.321 5.806 1.00 90.12 225 GLY A O 1
ATOM 1822 N N . GLN A 1 226 ? -27.978 -8.640 5.944 1.00 82.88 226 GLN A N 1
ATOM 1823 C CA . GLN A 1 226 ? -28.464 -8.127 7.232 1.00 82.88 226 GLN A CA 1
ATOM 1824 C C . GLN A 1 226 ? -29.906 -7.602 7.131 1.00 82.88 226 GLN A C 1
ATOM 1826 O O . GLN A 1 226 ? -30.743 -7.921 7.974 1.00 82.88 226 GLN A O 1
ATOM 1831 N N . ALA A 1 227 ? -30.246 -6.890 6.049 1.00 77.38 227 ALA A N 1
ATOM 1832 C CA . ALA A 1 227 ? -31.601 -6.370 5.836 1.00 77.38 227 ALA A CA 1
ATOM 1833 C C . ALA A 1 227 ? -32.676 -7.467 5.689 1.00 77.38 227 ALA A C 1
ATOM 1835 O O . ALA A 1 227 ? -33.855 -7.210 5.929 1.00 77.38 227 ALA A O 1
ATOM 1836 N N . ALA A 1 228 ? -32.292 -8.685 5.297 1.00 76.12 228 ALA A N 1
ATOM 1837 C CA . ALA A 1 228 ? -33.209 -9.815 5.171 1.00 76.12 228 ALA A CA 1
ATOM 1838 C C . ALA A 1 228 ? -33.384 -10.615 6.479 1.00 76.12 228 ALA A C 1
ATOM 1840 O O . ALA A 1 228 ? -34.338 -11.386 6.586 1.00 76.12 228 ALA A O 1
ATOM 1841 N N . GLY A 1 229 ? -32.481 -10.453 7.455 1.00 67.12 229 GLY A N 1
ATOM 1842 C CA . GLY A 1 229 ? -32.429 -11.263 8.679 1.00 67.12 229 GLY A CA 1
ATOM 1843 C C . GLY A 1 229 ? -33.143 -10.668 9.895 1.00 67.12 229 GLY A C 1
ATOM 1844 O O . GLY A 1 229 ? -33.546 -11.416 10.784 1.00 67.12 229 GLY A O 1
ATOM 1845 N N . GLU A 1 230 ? -33.359 -9.353 9.935 1.00 51.53 230 GLU A N 1
ATOM 1846 C CA . GLU A 1 230 ? -33.914 -8.672 11.106 1.00 51.53 230 GLU A CA 1
ATOM 1847 C C . GLU A 1 230 ? -35.194 -7.902 10.769 1.00 51.53 230 GLU A C 1
ATOM 1849 O O . GLU A 1 230 ? -35.192 -6.720 10.438 1.00 51.53 230 GLU A O 1
ATOM 1854 N N . THR A 1 231 ? -36.340 -8.566 10.934 1.00 46.97 231 THR A N 1
ATOM 1855 C CA . THR A 1 231 ? -37.571 -7.872 11.343 1.00 46.97 231 THR A CA 1
ATOM 1856 C C . THR A 1 231 ? -37.904 -8.292 12.777 1.00 46.97 231 THR A C 1
ATOM 1858 O O . THR A 1 231 ? -38.691 -9.220 12.974 1.00 46.97 231 THR A O 1
ATOM 1861 N N . PRO A 1 232 ? -37.325 -7.664 13.816 1.00 52.56 232 PRO A N 1
ATOM 1862 C CA . PRO A 1 232 ? -37.935 -7.717 15.130 1.00 52.56 232 PRO A CA 1
ATOM 1863 C C . PRO A 1 232 ? -39.202 -6.846 15.088 1.00 52.56 232 PRO A C 1
ATOM 1865 O O . PRO A 1 232 ? -39.128 -5.678 14.698 1.00 52.56 232 PRO A O 1
ATOM 1868 N N . PRO A 1 233 ? -40.380 -7.360 15.481 1.00 54.69 233 PRO A N 1
ATOM 1869 C CA . PRO A 1 233 ? -41.530 -6.506 15.714 1.00 54.69 233 PRO A CA 1
ATOM 1870 C C . PRO A 1 233 ? -41.252 -5.741 17.007 1.00 54.69 233 PRO A C 1
ATOM 1872 O O . PRO A 1 233 ? -41.304 -6.324 18.089 1.00 54.69 233 PRO A O 1
ATOM 1875 N N . ASN A 1 234 ? -40.912 -4.456 16.922 1.00 47.44 234 ASN A N 1
ATOM 1876 C CA . ASN A 1 234 ? -40.863 -3.628 18.119 1.00 47.44 234 ASN A CA 1
ATOM 1877 C C . ASN A 1 234 ? -41.440 -2.236 17.866 1.00 47.44 234 ASN A C 1
ATOM 1879 O O . ASN A 1 234 ? -40.757 -1.299 17.454 1.00 47.44 234 ASN A O 1
ATOM 1883 N N . ASP A 1 235 ? -42.737 -2.143 18.148 1.00 45.28 235 ASP A N 1
ATOM 1884 C CA . ASP A 1 235 ? -43.450 -0.919 18.475 1.00 45.28 235 ASP A CA 1
ATOM 1885 C C . ASP A 1 235 ? -42.851 -0.3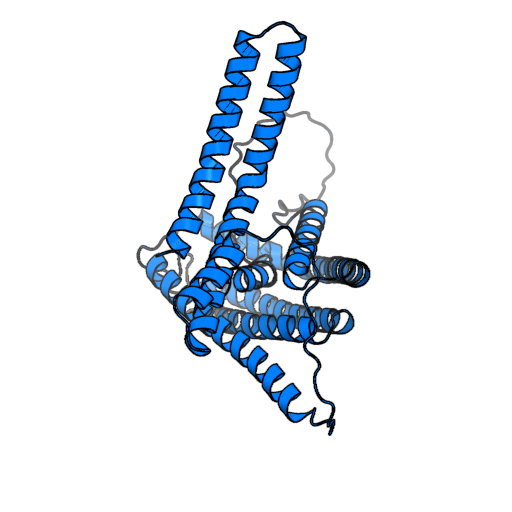11 19.756 1.00 45.28 235 ASP A C 1
ATOM 1887 O O . ASP A 1 235 ? -43.302 -0.585 20.867 1.00 45.28 235 ASP A O 1
ATOM 1891 N N . ALA A 1 236 ? -41.825 0.527 19.627 1.00 46.94 236 ALA A N 1
ATOM 1892 C CA . ALA A 1 236 ? -41.377 1.380 20.722 1.00 46.94 236 ALA A CA 1
ATOM 1893 C C . ALA A 1 236 ? -40.978 2.754 20.180 1.00 46.94 236 ALA A C 1
ATOM 1895 O O . ALA A 1 236 ? -40.005 2.909 19.447 1.00 46.94 236 ALA A O 1
ATOM 1896 N N . ALA A 1 237 ? -41.791 3.749 20.532 1.00 48.94 237 ALA A N 1
ATOM 1897 C CA . ALA A 1 237 ? -41.604 5.153 20.216 1.00 48.94 237 ALA A CA 1
ATOM 1898 C C . ALA A 1 237 ? -40.204 5.640 20.631 1.00 48.94 237 ALA A C 1
ATOM 1900 O O . ALA A 1 237 ? -39.825 5.554 21.798 1.00 48.94 237 ALA A O 1
ATOM 1901 N N . ALA A 1 238 ? -39.452 6.161 19.662 1.00 42.03 238 ALA A N 1
ATOM 1902 C CA . ALA A 1 238 ? -38.136 6.737 19.876 1.00 42.03 238 ALA A CA 1
ATOM 1903 C C . ALA A 1 238 ? -38.257 8.163 20.437 1.00 42.03 238 ALA A C 1
ATOM 1905 O O . ALA A 1 238 ? -38.613 9.101 19.721 1.00 42.03 238 ALA A O 1
ATOM 1906 N N . ASP A 1 239 ? -37.923 8.314 21.718 1.00 42.59 239 ASP A N 1
ATOM 1907 C CA . ASP A 1 239 ? -37.496 9.585 22.296 1.00 42.59 239 ASP A CA 1
ATOM 1908 C C . ASP A 1 239 ? -36.124 9.958 21.715 1.00 42.59 239 ASP A C 1
ATOM 1910 O O . ASP A 1 239 ? -35.161 9.191 21.773 1.00 42.59 239 ASP A O 1
ATOM 1914 N N . ALA A 1 240 ? -36.039 11.151 21.126 1.00 41.78 240 ALA A N 1
ATOM 1915 C CA . ALA A 1 240 ? -34.829 11.684 20.519 1.00 41.78 240 ALA A CA 1
ATOM 1916 C C . ALA A 1 240 ? -33.745 11.933 21.583 1.00 41.78 240 ALA A C 1
ATOM 1918 O O . ALA A 1 240 ? -33.816 12.887 22.363 1.00 41.78 240 ALA A O 1
ATOM 1919 N N . ALA A 1 241 ? -32.717 11.083 21.598 1.00 40.59 241 ALA A N 1
ATOM 1920 C CA . ALA A 1 241 ? -31.548 11.255 22.447 1.00 40.59 241 ALA A CA 1
ATOM 1921 C C . ALA A 1 241 ? -30.760 12.510 22.033 1.00 40.59 241 ALA A C 1
ATOM 1923 O O . ALA A 1 241 ? -30.314 12.668 20.896 1.00 40.59 241 ALA A O 1
ATOM 1924 N N . LYS A 1 242 ? -30.600 13.420 22.993 1.00 40.22 242 LYS A N 1
ATOM 1925 C CA . LYS A 1 242 ? -29.806 14.643 22.884 1.00 40.22 242 LYS A CA 1
ATOM 1926 C C . LYS A 1 242 ? -28.307 14.278 22.882 1.00 40.22 242 LYS A C 1
ATOM 1928 O O . LYS A 1 242 ? -27.891 13.554 23.786 1.00 40.22 242 LYS A O 1
ATOM 1933 N N . PRO A 1 243 ? -27.494 14.764 21.926 1.00 41.91 243 PRO A N 1
ATOM 1934 C CA . PRO A 1 243 ? -26.074 14.419 21.853 1.00 41.91 243 PRO A CA 1
ATOM 1935 C C . PRO A 1 243 ? -25.280 14.964 23.059 1.00 41.91 243 PRO A C 1
ATOM 1937 O O . PRO A 1 243 ? -25.675 15.982 23.644 1.00 41.91 243 PRO A O 1
ATOM 1940 N N . PRO A 1 244 ? -24.174 14.295 23.444 1.00 39.62 244 PRO A N 1
ATOM 1941 C CA . PRO A 1 244 ? -23.378 14.648 24.615 1.00 39.62 244 PRO A CA 1
ATOM 1942 C C . PRO A 1 244 ? -22.728 16.028 24.457 1.00 39.62 244 PRO A C 1
ATOM 1944 O O . PRO A 1 244 ? -22.047 16.317 23.477 1.00 39.62 244 PRO A O 1
ATOM 1947 N N . ALA A 1 245 ? -22.942 16.889 25.452 1.00 38.25 245 ALA A N 1
ATOM 1948 C CA . ALA A 1 245 ? -22.320 18.202 25.547 1.00 38.25 245 ALA A CA 1
ATOM 1949 C C . ALA A 1 245 ? -20.882 18.042 26.064 1.00 38.25 245 ALA A C 1
ATOM 1951 O O . ALA A 1 245 ? -20.689 17.751 27.243 1.00 38.25 245 ALA A O 1
ATOM 1952 N N . GLY A 1 246 ? -19.878 18.203 25.200 1.00 42.81 246 GLY A N 1
ATOM 1953 C CA . GLY A 1 246 ? -18.480 18.152 25.643 1.00 42.81 246 GLY A CA 1
ATOM 1954 C C . GLY A 1 246 ? -17.410 18.135 24.553 1.00 42.81 246 GLY A C 1
ATOM 1955 O O . GLY A 1 246 ? -16.270 18.475 24.852 1.00 42.81 246 GLY A O 1
ATOM 1956 N N . ALA A 1 247 ? -17.742 17.803 23.303 1.00 46.19 247 ALA A N 1
ATOM 1957 C CA . ALA A 1 247 ? -16.815 18.023 22.198 1.00 46.19 247 ALA A CA 1
ATOM 1958 C C . ALA A 1 247 ? -16.727 19.533 21.938 1.00 46.19 247 ALA A C 1
ATOM 1960 O O . ALA A 1 247 ? -17.754 20.180 21.734 1.00 46.19 247 ALA A O 1
ATOM 1961 N N . ALA A 1 248 ? -15.524 20.107 22.006 1.00 48.41 248 ALA A N 1
ATOM 1962 C CA . ALA A 1 248 ? -15.290 21.452 21.500 1.00 48.41 248 ALA A CA 1
ATOM 1963 C C . ALA A 1 248 ? -15.749 21.459 20.037 1.00 48.41 248 ALA A C 1
ATOM 1965 O O . ALA A 1 248 ? -15.177 20.724 19.236 1.00 48.41 248 ALA A O 1
ATOM 1966 N N . ASP A 1 249 ? -16.827 22.193 19.741 1.00 53.31 249 ASP A N 1
ATOM 1967 C CA . ASP A 1 249 ? -17.456 22.209 18.419 1.00 53.31 249 ASP A CA 1
ATOM 1968 C C . ASP A 1 249 ? -16.375 22.420 17.352 1.00 53.31 249 ASP A C 1
ATOM 1970 O O . ASP A 1 249 ? -15.729 23.474 17.312 1.00 53.31 249 ASP A O 1
ATOM 1974 N N . ASP A 1 250 ? -16.169 21.414 16.495 1.00 79.88 250 ASP A N 1
ATOM 1975 C CA . ASP A 1 250 ? -15.322 21.569 15.323 1.00 79.88 250 ASP A CA 1
ATOM 1976 C C . ASP A 1 250 ? -15.937 22.702 14.496 1.00 79.88 250 ASP A C 1
ATOM 1978 O O . ASP A 1 250 ? -17.076 22.621 14.025 1.00 79.88 250 ASP A O 1
ATOM 1982 N N . SER A 1 251 ? -15.200 23.807 14.365 1.00 88.81 251 SER A N 1
ATOM 1983 C CA . SER A 1 251 ? -15.646 24.999 13.636 1.00 88.81 251 SER A CA 1
ATOM 1984 C C . SER A 1 251 ? -16.145 24.682 12.215 1.00 88.81 251 SER A C 1
ATOM 1986 O O . SER A 1 251 ? -16.986 25.410 11.678 1.00 88.81 251 SER A O 1
ATOM 1988 N N . TRP A 1 252 ? -15.688 23.568 11.631 1.00 93.69 252 TRP A N 1
ATOM 1989 C CA . TRP A 1 252 ? -16.110 23.069 10.326 1.00 93.69 252 TRP A CA 1
ATOM 1990 C C . TRP A 1 252 ? -17.510 22.461 10.365 1.00 93.69 252 TRP A C 1
ATOM 1992 O O . TRP A 1 252 ? -18.360 22.793 9.535 1.00 93.69 252 TRP A O 1
ATOM 2002 N N . GLU A 1 253 ? -17.780 21.631 11.368 1.00 94.69 253 GLU A N 1
ATOM 2003 C CA . GLU A 1 253 ? -19.094 21.042 11.587 1.00 94.69 253 GLU A CA 1
ATOM 2004 C C . GLU A 1 253 ? -20.126 22.131 11.906 1.00 94.69 253 GLU A C 1
ATOM 2006 O O . GLU A 1 253 ? -21.222 22.156 11.333 1.00 94.69 253 GLU A O 1
ATOM 2011 N N . ALA A 1 254 ? -19.755 23.084 12.765 1.00 94.44 254 ALA A N 1
ATOM 2012 C CA . ALA A 1 254 ? -20.591 24.232 13.095 1.00 94.44 254 ALA A CA 1
ATOM 2013 C C . ALA A 1 254 ? -20.960 25.047 11.840 1.00 94.44 254 ALA A C 1
ATOM 2015 O O . ALA A 1 254 ? -22.118 25.449 11.683 1.00 94.44 254 ALA A O 1
ATOM 2016 N N . TYR A 1 255 ? -20.013 25.241 10.913 1.00 95.38 255 TYR A N 1
ATOM 2017 C CA . TYR A 1 255 ? -20.274 25.896 9.629 1.00 95.38 255 TYR A CA 1
ATOM 2018 C C . TYR A 1 255 ? -21.295 25.126 8.783 1.00 95.38 255 TYR A C 1
ATOM 2020 O O . TYR A 1 255 ? -22.253 25.728 8.296 1.00 95.38 255 TYR A O 1
ATOM 2028 N N . VAL A 1 256 ? -21.147 23.807 8.643 1.00 96.38 256 VAL A N 1
ATOM 2029 C CA . VAL A 1 256 ? -22.047 22.973 7.824 1.00 96.38 256 VAL A CA 1
ATOM 2030 C C . VAL A 1 256 ? -23.456 22.942 8.413 1.00 96.38 256 VAL A C 1
ATOM 2032 O O . VAL A 1 256 ? -24.433 23.127 7.683 1.00 96.38 256 VAL A O 1
ATOM 2035 N N . ARG A 1 257 ? -23.581 22.817 9.740 1.00 96.31 257 ARG A N 1
ATOM 2036 C CA . ARG A 1 257 ? -24.871 22.925 10.444 1.00 96.31 257 ARG A CA 1
ATOM 2037 C C . ARG A 1 257 ? -25.523 24.287 10.201 1.00 96.31 257 ARG A C 1
ATOM 2039 O O . ARG A 1 257 ? -26.705 24.353 9.862 1.00 96.31 257 ARG A O 1
ATOM 2046 N N . ALA A 1 258 ? -24.756 25.372 10.319 1.00 95.62 258 ALA A N 1
ATOM 2047 C CA . ALA A 1 258 ? -25.250 26.722 10.060 1.00 95.62 258 ALA A CA 1
ATOM 2048 C C . ALA A 1 258 ? -25.641 26.932 8.586 1.00 95.62 258 ALA A C 1
ATOM 2050 O O . ALA A 1 258 ? -26.634 27.606 8.310 1.00 95.62 258 ALA A O 1
ATOM 2051 N N . PHE A 1 259 ? -24.900 26.345 7.644 1.00 96.50 259 PHE A N 1
ATOM 2052 C CA . PHE A 1 259 ? -25.192 26.383 6.212 1.00 96.50 259 PHE A CA 1
ATOM 2053 C C . PHE A 1 259 ? -26.511 25.668 5.892 1.00 96.50 259 PHE A C 1
ATOM 2055 O O . PHE A 1 259 ? -27.395 26.261 5.271 1.00 96.50 259 PHE A O 1
ATOM 2062 N N . ILE A 1 260 ? -26.688 24.443 6.397 1.00 96.50 260 ILE A N 1
ATOM 2063 C CA . ILE A 1 260 ? -27.933 23.670 6.274 1.00 96.50 260 ILE A CA 1
ATOM 2064 C C . ILE A 1 260 ? -29.121 24.465 6.825 1.00 96.50 260 ILE A C 1
ATOM 2066 O O . ILE A 1 260 ? -30.141 24.602 6.146 1.00 96.50 260 ILE A O 1
ATOM 2070 N N . ALA A 1 261 ? -28.976 25.021 8.032 1.00 96.31 261 ALA A N 1
ATOM 2071 C CA . ALA A 1 261 ? -30.030 25.785 8.689 1.00 96.31 261 ALA A CA 1
ATOM 2072 C C . ALA A 1 261 ? -30.381 27.071 7.923 1.00 96.31 261 ALA A C 1
ATOM 2074 O O . ALA A 1 261 ? -31.558 27.389 7.753 1.00 96.31 261 ALA A O 1
ATOM 2075 N N . ARG A 1 262 ? -29.373 27.801 7.428 1.00 97.88 262 ARG A N 1
ATOM 2076 C CA . ARG A 1 262 ? -29.551 29.070 6.704 1.00 97.88 262 ARG A CA 1
ATOM 2077 C C . ARG A 1 262 ? -30.291 28.893 5.383 1.00 97.88 262 ARG A C 1
ATOM 2079 O O . ARG A 1 262 ? -31.120 29.733 5.049 1.00 97.88 262 ARG A O 1
ATOM 2086 N N . TYR A 1 263 ? -29.984 27.832 4.643 1.00 97.50 263 TYR A N 1
ATOM 2087 C CA . TYR A 1 263 ? -30.560 27.590 3.318 1.00 97.50 263 TYR A CA 1
ATOM 2088 C C . TYR A 1 263 ? -31.737 26.613 3.323 1.00 97.50 263 TYR A C 1
ATOM 2090 O O . TYR A 1 263 ? -32.281 26.337 2.256 1.00 97.50 263 TYR A O 1
ATOM 2098 N N . GLN A 1 264 ? -32.136 26.109 4.498 1.00 96.62 264 GLN A N 1
ATOM 2099 C CA . GLN A 1 264 ? -33.243 25.160 4.668 1.00 96.62 264 GLN A CA 1
ATOM 2100 C C . GLN A 1 264 ? -33.151 23.996 3.671 1.00 96.62 264 GLN A C 1
ATOM 2102 O O . GLN A 1 264 ? -34.098 23.689 2.947 1.00 96.62 264 GLN A O 1
ATOM 2107 N N . LEU A 1 265 ? -31.964 23.389 3.592 1.00 96.12 265 LEU A N 1
ATOM 2108 C CA . LEU A 1 265 ? -31.694 22.317 2.638 1.00 96.12 265 LEU A CA 1
ATOM 2109 C C . LEU A 1 265 ? -32.633 21.128 2.885 1.00 96.12 265 LEU A C 1
ATOM 2111 O O . LEU A 1 265 ? -32.879 20.755 4.031 1.00 96.12 265 LEU A O 1
ATOM 2115 N N . ASP A 1 266 ? -33.133 20.514 1.813 1.00 96.81 266 ASP A N 1
ATOM 2116 C CA . ASP A 1 266 ? -33.865 19.246 1.890 1.00 96.81 266 ASP A CA 1
ATOM 2117 C C . ASP A 1 266 ? -32.947 18.088 2.324 1.00 96.81 266 ASP A C 1
ATOM 2119 O O . ASP A 1 266 ? -31.722 18.222 2.361 1.00 96.81 266 ASP A O 1
ATOM 2123 N N . SER A 1 267 ? -33.534 16.939 2.668 1.00 92.50 267 SER A N 1
ATOM 2124 C CA . SER A 1 267 ? -32.795 15.788 3.203 1.00 92.50 267 SER A CA 1
ATOM 2125 C C . SER A 1 267 ? -31.678 15.301 2.275 1.00 92.50 267 SER A C 1
ATOM 2127 O O . SER A 1 267 ? -30.606 14.929 2.749 1.00 92.50 267 SER A O 1
ATOM 2129 N N . GLU A 1 268 ? -31.892 15.344 0.957 1.00 89.75 268 GLU A N 1
ATOM 2130 C CA . GLU A 1 268 ? -30.883 14.930 -0.020 1.00 89.75 268 GLU A CA 1
ATOM 2131 C C . GLU A 1 268 ? -29.697 15.905 -0.029 1.00 89.75 268 GLU A C 1
ATOM 2133 O O . GLU A 1 268 ? -28.534 15.497 0.037 1.00 89.75 268 GLU A O 1
ATOM 2138 N N . LYS A 1 269 ? -29.968 17.213 -0.052 1.00 94.75 269 LYS A N 1
ATOM 2139 C CA . LYS A 1 269 ? -28.928 18.249 -0.013 1.00 94.75 269 LYS A CA 1
ATOM 2140 C C . LYS A 1 269 ? -28.188 18.287 1.322 1.00 94.75 269 LYS A C 1
ATOM 2142 O O . LYS A 1 269 ? -26.980 18.512 1.319 1.00 94.75 269 LYS A O 1
ATOM 2147 N N . GLN A 1 270 ? -28.867 18.034 2.441 1.00 95.50 270 GLN A N 1
ATOM 2148 C CA . GLN A 1 270 ? -28.221 17.887 3.749 1.00 95.50 270 GLN A CA 1
ATOM 2149 C C . GLN A 1 270 ? -27.221 16.733 3.741 1.00 95.50 270 GLN A C 1
ATOM 2151 O O . GLN A 1 270 ? -26.075 16.910 4.149 1.00 95.50 270 GLN A O 1
ATOM 2156 N N . GLN A 1 271 ? -27.623 15.573 3.215 1.00 83.75 271 GLN A N 1
ATOM 2157 C CA . GLN A 1 271 ? -26.734 14.421 3.105 1.00 83.75 271 GLN A CA 1
ATOM 2158 C C . GLN A 1 271 ? -25.504 14.743 2.246 1.00 83.75 271 GLN A C 1
ATOM 2160 O O . GLN A 1 271 ? -24.385 14.403 2.628 1.00 83.75 271 GLN A O 1
ATOM 2165 N N . ARG A 1 272 ? -25.680 15.447 1.119 1.00 91.19 272 ARG A N 1
ATOM 2166 C CA . ARG A 1 272 ? -24.552 15.892 0.283 1.00 91.19 272 ARG A CA 1
ATOM 2167 C C . ARG A 1 272 ? -23.632 16.871 1.018 1.00 91.19 272 ARG A C 1
ATOM 2169 O O . ARG A 1 272 ? -22.419 16.714 0.936 1.00 91.19 272 ARG A O 1
ATOM 2176 N N . ALA A 1 273 ? -24.176 17.835 1.761 1.00 93.88 273 ALA A N 1
ATOM 2177 C CA . ALA A 1 273 ? -23.378 18.767 2.563 1.00 93.88 273 ALA A CA 1
ATOM 2178 C C . ALA A 1 273 ? -22.500 18.024 3.587 1.00 93.88 273 ALA A C 1
ATOM 2180 O O . ALA A 1 273 ? -21.305 18.298 3.694 1.00 93.88 273 ALA A O 1
ATOM 2181 N N . TRP A 1 274 ? -23.056 17.015 4.262 1.00 93.50 274 TRP A N 1
ATOM 2182 C CA . TRP A 1 274 ? -22.302 16.161 5.182 1.00 93.50 274 TRP A CA 1
ATOM 2183 C C . TRP A 1 274 ? -21.248 15.291 4.491 1.00 93.50 274 TRP A C 1
ATOM 2185 O O . TRP A 1 274 ? -20.160 15.100 5.031 1.00 93.50 274 TRP A O 1
ATOM 2195 N N . GLN A 1 275 ? -21.512 14.811 3.274 1.00 83.00 275 GLN A N 1
ATOM 2196 C CA . GLN A 1 275 ? -20.503 14.105 2.477 1.00 83.00 275 GLN A CA 1
ATOM 2197 C C . GLN A 1 275 ? -19.325 15.015 2.099 1.00 83.00 275 GLN A C 1
ATOM 2199 O O . GLN A 1 275 ? -18.176 14.571 2.134 1.00 83.00 275 GLN A O 1
ATOM 2204 N N . TYR A 1 276 ? -19.583 16.282 1.751 1.00 92.06 276 TYR A N 1
ATOM 2205 C CA . TYR A 1 276 ? -18.517 17.252 1.488 1.00 92.06 276 TYR A CA 1
ATOM 2206 C C . TYR A 1 276 ? -17.721 17.576 2.751 1.00 92.06 276 TYR A C 1
ATOM 2208 O O . TYR A 1 276 ? -16.493 17.564 2.697 1.00 92.06 276 TYR A O 1
ATOM 2216 N N . HIS A 1 277 ? -18.398 17.779 3.884 1.00 93.81 277 HIS A N 1
ATOM 2217 C CA . HIS A 1 277 ? -17.748 17.955 5.182 1.00 93.81 277 HIS A CA 1
ATOM 2218 C C . HIS A 1 277 ? -16.772 16.816 5.487 1.00 93.81 277 HIS A C 1
ATOM 2220 O O . HIS A 1 277 ? -15.590 17.071 5.699 1.00 93.81 277 HIS A O 1
ATOM 2226 N N . ALA A 1 278 ? -17.249 15.567 5.435 1.00 84.50 278 ALA A N 1
ATOM 2227 C CA . ALA A 1 278 ? -16.434 14.392 5.727 1.00 84.50 278 ALA A CA 1
ATOM 2228 C C . ALA A 1 278 ? -15.191 14.323 4.827 1.00 84.50 278 ALA A C 1
ATOM 2230 O O . ALA A 1 278 ? -14.086 14.089 5.306 1.00 84.50 278 ALA A O 1
ATOM 2231 N N . ARG A 1 279 ? -15.352 14.608 3.528 1.00 87.00 279 ARG A N 1
ATOM 2232 C CA . ARG A 1 279 ? -14.236 14.638 2.574 1.00 87.00 279 ARG A CA 1
ATOM 2233 C C . ARG A 1 279 ? -13.184 15.688 2.934 1.00 87.00 279 ARG A C 1
ATOM 2235 O O . ARG A 1 279 ? -11.995 15.389 2.922 1.00 87.00 279 ARG A O 1
ATOM 2242 N N . TYR A 1 280 ? -13.602 16.921 3.204 1.00 92.38 280 TYR A N 1
ATOM 2243 C CA . TYR A 1 280 ? -12.659 18.000 3.489 1.00 92.38 280 TYR A CA 1
ATOM 2244 C C . TYR A 1 280 ? -12.012 17.844 4.872 1.00 92.38 280 TYR A C 1
ATOM 2246 O O . TYR A 1 280 ? -10.828 18.152 5.016 1.00 92.38 280 TYR A O 1
ATOM 2254 N N . ALA A 1 281 ? -12.744 17.325 5.864 1.00 90.12 281 ALA A N 1
ATOM 2255 C CA . ALA A 1 281 ? -12.180 16.940 7.156 1.00 90.12 281 ALA A CA 1
ATOM 2256 C C . ALA A 1 281 ? -11.074 15.886 6.973 1.00 90.12 281 ALA A C 1
ATOM 2258 O O . ALA A 1 281 ? -9.979 16.031 7.510 1.00 90.12 281 ALA A O 1
ATOM 2259 N N . GLU A 1 282 ? -11.294 14.894 6.107 1.00 80.25 282 GLU A N 1
ATOM 2260 C CA . GLU A 1 282 ? -10.276 13.889 5.801 1.00 80.25 282 GLU A CA 1
ATOM 2261 C C . GLU A 1 282 ? -9.032 14.490 5.117 1.00 80.25 282 GLU A C 1
ATOM 2263 O O . GLU A 1 282 ? -7.896 14.132 5.444 1.00 80.25 282 GLU A O 1
ATOM 2268 N N . ASP A 1 283 ? -9.221 15.433 4.186 1.00 85.06 283 ASP A N 1
ATOM 2269 C CA . ASP A 1 283 ? -8.119 16.139 3.524 1.00 85.06 283 ASP A CA 1
ATOM 2270 C C . ASP A 1 283 ? -7.305 16.991 4.514 1.00 85.06 283 ASP A C 1
ATOM 2272 O O . ASP A 1 283 ? -6.068 16.990 4.444 1.00 85.06 283 ASP A O 1
ATOM 2276 N N . ARG A 1 284 ? -7.974 17.657 5.468 1.00 94.50 284 ARG A N 1
ATOM 2277 C CA . ARG A 1 284 ? -7.341 18.358 6.598 1.00 94.50 284 ARG A CA 1
ATOM 2278 C C . ARG A 1 284 ? -6.510 17.389 7.428 1.00 94.50 284 ARG A C 1
ATOM 2280 O O . ARG A 1 284 ? -5.319 17.625 7.622 1.00 94.50 284 ARG A O 1
ATOM 2287 N N . ASP A 1 285 ? -7.091 16.279 7.862 1.00 88.12 285 ASP A N 1
ATOM 2288 C CA . ASP A 1 285 ? -6.419 15.331 8.755 1.00 88.12 285 ASP A CA 1
ATOM 2289 C C . ASP A 1 285 ? -5.240 14.638 8.055 1.00 88.12 285 ASP A C 1
ATOM 2291 O O . ASP A 1 285 ? -4.184 14.401 8.645 1.00 88.12 285 ASP A O 1
ATOM 2295 N N . ARG A 1 286 ? -5.357 14.361 6.751 1.00 84.62 286 ARG A N 1
ATOM 2296 C CA . ARG A 1 286 ? -4.247 13.866 5.920 1.00 84.62 286 ARG A CA 1
ATOM 2297 C C . ARG A 1 286 ? -3.139 14.907 5.756 1.00 84.62 286 ARG A C 1
ATOM 2299 O O . ARG A 1 286 ? -1.970 14.537 5.618 1.00 84.62 286 ARG A O 1
ATOM 2306 N N . TYR A 1 287 ? -3.481 16.190 5.674 1.00 92.38 287 TYR A N 1
ATOM 2307 C CA . TYR A 1 287 ? -2.497 17.269 5.637 1.00 92.38 287 TYR A CA 1
ATOM 2308 C C . TYR A 1 287 ? -1.772 17.385 6.983 1.00 92.38 287 TYR A C 1
ATOM 2310 O O . TYR A 1 287 ? -0.545 17.319 7.003 1.00 92.38 287 TYR A O 1
ATOM 2318 N N . LEU A 1 288 ? -2.514 17.443 8.092 1.00 92.25 288 LEU A N 1
ATOM 2319 C CA . LEU A 1 288 ? -1.959 17.546 9.444 1.00 92.25 288 LEU A CA 1
ATOM 2320 C C . LEU A 1 288 ? -1.071 16.351 9.801 1.00 92.25 288 LEU A C 1
ATOM 2322 O O . LEU A 1 288 ? 0.047 16.556 10.263 1.00 92.25 288 LEU A O 1
ATOM 2326 N N . ARG A 1 289 ? -1.483 15.115 9.481 1.00 86.12 289 ARG A N 1
ATOM 2327 C CA . ARG A 1 289 ? -0.639 13.922 9.688 1.00 86.12 289 ARG A CA 1
ATOM 2328 C C . ARG A 1 289 ? 0.707 14.010 8.968 1.00 86.12 289 ARG A C 1
ATOM 2330 O O . ARG A 1 289 ? 1.736 13.681 9.542 1.00 86.12 289 ARG A O 1
ATOM 2337 N N . ARG A 1 290 ? 0.727 14.516 7.730 1.00 87.69 290 ARG A N 1
ATOM 2338 C CA . ARG A 1 290 ? 1.976 14.744 6.973 1.00 87.69 290 ARG A CA 1
ATOM 2339 C C . ARG A 1 290 ? 2.828 15.885 7.533 1.00 87.69 290 ARG A C 1
ATOM 2341 O O . ARG A 1 290 ? 3.979 16.020 7.132 1.00 87.69 290 ARG A O 1
ATOM 2348 N N . LYS A 1 291 ? 2.259 16.717 8.404 1.00 95.69 291 LYS A N 1
ATOM 2349 C CA . LYS A 1 291 ? 2.906 17.862 9.044 1.00 95.69 291 LYS A CA 1
ATOM 2350 C C . LYS A 1 291 ? 3.282 17.615 10.503 1.00 95.69 291 LYS A C 1
ATOM 2352 O O . LYS A 1 291 ? 3.815 18.530 11.118 1.00 95.69 291 LYS A O 1
ATOM 2357 N N . LEU A 1 292 ? 3.092 16.404 11.033 1.00 87.31 292 LEU A N 1
ATOM 2358 C CA . LEU A 1 292 ? 3.448 16.081 12.419 1.00 87.31 292 LEU A CA 1
ATOM 2359 C C . LEU A 1 292 ? 4.929 16.353 12.721 1.00 87.31 292 LEU A C 1
ATOM 2361 O O . LEU A 1 292 ? 5.227 17.034 13.697 1.00 87.31 292 LEU A O 1
ATOM 2365 N N . ASP A 1 293 ? 5.846 15.931 11.846 1.00 89.06 293 ASP A N 1
ATOM 2366 C CA . ASP A 1 293 ? 7.285 16.180 12.032 1.00 89.06 293 ASP A CA 1
ATOM 2367 C C . ASP A 1 293 ? 7.629 17.680 12.018 1.00 89.06 293 ASP A C 1
ATOM 2369 O O . ASP A 1 293 ? 8.452 18.151 12.813 1.00 89.06 293 ASP A O 1
ATOM 2373 N N . ASP A 1 294 ? 6.970 18.445 11.141 1.00 94.06 294 ASP A N 1
ATOM 2374 C CA . ASP A 1 294 ? 7.117 19.901 11.068 1.00 94.06 294 ASP A CA 1
ATOM 2375 C C . ASP A 1 294 ? 6.599 20.553 12.364 1.00 94.06 294 ASP A C 1
ATOM 2377 O O . ASP A 1 294 ? 7.272 21.418 12.926 1.00 94.06 294 ASP A O 1
ATOM 2381 N N . MET A 1 295 ? 5.458 20.098 12.895 1.00 93.00 295 MET A N 1
ATOM 2382 C CA . MET A 1 295 ? 4.888 20.579 14.161 1.00 93.00 295 MET A CA 1
ATOM 2383 C C . MET A 1 295 ? 5.807 20.274 15.352 1.00 93.00 295 MET A C 1
ATOM 2385 O O . MET A 1 295 ? 6.116 21.178 16.128 1.00 93.00 295 MET A O 1
ATOM 2389 N N . SER A 1 296 ? 6.359 19.063 15.454 1.00 91.56 296 SER A N 1
ATOM 2390 C CA . SER A 1 296 ? 7.358 18.736 16.484 1.00 91.56 296 SER A CA 1
ATOM 2391 C C . SER A 1 296 ? 8.654 19.544 16.329 1.00 91.56 296 SER A C 1
ATOM 2393 O O . SER A 1 296 ? 9.339 19.855 17.308 1.00 91.56 296 SER A O 1
ATOM 2395 N N . SER A 1 297 ? 9.036 19.912 15.102 1.00 95.56 297 SER A N 1
ATOM 2396 C CA . SER A 1 297 ? 10.137 20.854 14.875 1.00 95.56 297 SER A CA 1
ATOM 2397 C C . SER A 1 297 ? 9.805 22.256 15.396 1.00 95.56 297 SER A C 1
ATOM 2399 O O . SER A 1 297 ? 10.647 22.864 16.057 1.00 95.56 297 SER A O 1
ATOM 2401 N N . ILE A 1 298 ? 8.594 22.756 15.142 1.00 95.81 298 ILE A N 1
ATOM 2402 C CA . ILE A 1 298 ? 8.108 24.057 15.628 1.00 95.81 298 ILE A CA 1
ATOM 2403 C C . ILE A 1 298 ? 8.098 24.093 17.165 1.00 95.81 298 ILE A C 1
ATOM 2405 O O . ILE A 1 298 ? 8.609 25.042 17.761 1.00 95.81 298 ILE A O 1
ATOM 2409 N N . GLU A 1 299 ? 7.614 23.039 17.825 1.00 95.06 299 GLU A N 1
ATOM 2410 C CA . GLU A 1 299 ? 7.624 22.924 19.292 1.00 95.06 299 GLU A CA 1
ATOM 2411 C C . GLU A 1 299 ? 9.041 23.006 19.871 1.00 95.06 299 GLU A C 1
ATOM 2413 O O . GLU A 1 299 ? 9.291 23.746 20.828 1.00 95.06 299 GLU A O 1
ATOM 2418 N N . ARG A 1 300 ? 10.003 22.309 19.251 1.00 97.25 300 ARG A N 1
ATOM 2419 C CA . ARG A 1 300 ? 11.419 22.398 19.641 1.00 97.25 300 ARG A CA 1
ATOM 2420 C C . ARG A 1 300 ? 11.970 23.812 19.479 1.00 97.25 300 ARG A C 1
ATOM 2422 O O . ARG A 1 300 ? 12.738 24.258 20.328 1.00 97.25 300 ARG A O 1
ATOM 2429 N N . MET A 1 301 ? 11.573 24.530 18.431 1.00 96.50 301 MET A N 1
ATOM 2430 C CA . MET A 1 301 ? 11.975 25.925 18.239 1.00 96.50 301 MET A CA 1
ATOM 2431 C C . MET A 1 301 ? 11.406 26.843 19.326 1.00 96.50 301 MET A C 1
ATOM 2433 O O . MET A 1 301 ? 12.132 27.700 19.827 1.00 96.50 301 MET A O 1
ATOM 2437 N N . TYR A 1 302 ? 10.150 26.652 19.741 1.00 97.56 302 TYR A N 1
ATOM 2438 C CA . TYR A 1 302 ? 9.584 27.403 20.866 1.00 97.56 302 TYR A CA 1
ATOM 2439 C C . TYR A 1 302 ? 10.293 27.096 22.186 1.00 97.56 302 TYR A C 1
ATOM 2441 O O . TYR A 1 302 ? 10.621 28.024 22.926 1.00 97.56 302 TYR A O 1
ATOM 2449 N N . ALA A 1 303 ? 10.572 25.822 22.472 1.00 95.44 303 ALA A N 1
ATOM 2450 C CA . ALA A 1 303 ? 11.310 25.425 23.670 1.00 95.44 303 ALA A CA 1
ATOM 2451 C C . ALA A 1 303 ? 12.715 26.051 23.704 1.00 95.44 303 ALA A C 1
ATOM 2453 O O . ALA A 1 303 ? 13.147 26.576 24.731 1.00 95.44 303 ALA A O 1
ATOM 2454 N N . GLU A 1 304 ? 13.403 26.065 22.562 1.00 96.12 304 GLU A N 1
ATOM 2455 C CA . GLU A 1 304 ? 14.711 26.701 22.422 1.00 96.12 304 GLU A CA 1
ATOM 2456 C C . GLU A 1 304 ? 14.639 28.223 22.598 1.00 96.12 304 GLU A C 1
ATOM 2458 O O . GLU A 1 304 ? 15.484 28.807 23.275 1.00 96.12 304 GLU A O 1
ATOM 2463 N N . ALA A 1 305 ? 13.606 28.875 22.057 1.00 96.94 305 ALA A N 1
ATOM 2464 C CA . ALA A 1 305 ? 13.386 30.304 22.264 1.00 96.94 305 ALA A CA 1
ATOM 2465 C C . ALA A 1 305 ? 13.219 30.643 23.757 1.00 96.94 305 ALA A C 1
ATOM 2467 O O . ALA A 1 305 ? 13.851 31.579 24.244 1.00 96.94 305 ALA A O 1
ATOM 2468 N N . ILE A 1 306 ? 12.434 29.847 24.494 1.00 96.31 306 ILE A N 1
ATOM 2469 C CA . ILE A 1 306 ? 12.245 30.000 25.949 1.00 96.31 306 ILE A CA 1
ATOM 2470 C C . ILE A 1 306 ? 13.577 29.822 26.692 1.00 96.31 306 ILE A C 1
ATOM 2472 O O . ILE A 1 306 ? 13.893 30.584 27.608 1.00 96.31 306 ILE A O 1
ATOM 2476 N N . ARG A 1 307 ? 14.391 28.842 26.285 1.00 97.44 307 ARG A N 1
ATOM 2477 C CA . ARG A 1 307 ? 15.717 28.604 26.869 1.00 97.44 307 ARG A CA 1
ATOM 2478 C C . ARG A 1 307 ? 16.649 29.803 26.666 1.00 97.44 307 ARG A C 1
ATOM 2480 O O . ARG A 1 307 ? 17.268 30.258 27.625 1.00 97.44 307 ARG A O 1
ATOM 2487 N N . LEU A 1 308 ? 16.727 30.331 25.444 1.00 96.19 308 LEU A N 1
ATOM 2488 C CA . LEU A 1 308 ? 17.550 31.497 25.097 1.00 96.19 308 LEU A CA 1
ATOM 2489 C C . LEU A 1 308 ? 17.109 32.766 25.841 1.00 96.19 308 LEU A C 1
ATOM 2491 O O . LEU A 1 308 ? 17.952 33.566 26.249 1.00 96.19 308 LEU A O 1
ATOM 2495 N N . GLU A 1 309 ? 15.805 32.932 26.065 1.00 95.38 309 GLU A N 1
ATOM 2496 C CA . GLU A 1 309 ? 15.253 34.023 26.873 1.00 95.38 309 GLU A CA 1
ATOM 2497 C C . GLU A 1 309 ? 15.754 33.945 28.327 1.00 95.38 309 GLU A C 1
ATOM 2499 O O . GLU A 1 309 ? 16.214 34.947 28.878 1.00 95.38 309 GLU A O 1
ATOM 2504 N N . GLY A 1 310 ? 15.787 32.741 28.913 1.00 95.62 310 GLY A N 1
ATOM 2505 C CA . GLY A 1 310 ? 16.380 32.497 30.234 1.00 95.62 310 GLY A CA 1
ATOM 2506 C C . GLY A 1 310 ? 17.890 32.768 30.310 1.00 95.62 310 GLY A C 1
ATOM 2507 O O . GLY A 1 310 ? 18.388 33.195 31.350 1.00 95.62 310 GLY A O 1
ATOM 2508 N N . GLU A 1 311 ? 18.617 32.589 29.204 1.00 96.75 311 GLU A N 1
ATOM 2509 C CA . GLU A 1 311 ? 20.047 32.922 29.074 1.00 96.75 311 GLU A CA 1
ATOM 2510 C C . GLU A 1 311 ? 20.318 34.413 28.803 1.00 96.75 311 GLU A C 1
ATOM 2512 O O . GLU A 1 311 ? 21.465 34.789 28.559 1.00 96.75 311 GLU A O 1
ATOM 2517 N N . GLN A 1 312 ? 19.289 35.269 28.831 1.00 93.94 312 GLN A N 1
ATOM 2518 C CA . GLN A 1 312 ? 19.372 36.696 28.488 1.00 93.94 312 GLN A CA 1
ATOM 2519 C C . GLN A 1 312 ? 19.803 36.964 27.031 1.00 93.94 312 GLN A C 1
ATOM 2521 O O . GLN A 1 312 ? 20.289 38.048 26.708 1.00 93.94 312 GLN A O 1
ATOM 2526 N N . LYS A 1 313 ? 19.585 36.008 26.119 1.00 95.38 313 LYS A N 1
ATOM 2527 C CA . LYS A 1 313 ? 19.821 36.158 24.671 1.00 95.38 313 LYS A CA 1
ATOM 2528 C C . LYS A 1 313 ? 18.533 36.556 23.948 1.00 95.38 313 LYS A C 1
ATOM 2530 O O . LYS A 1 313 ? 18.044 35.843 23.070 1.00 95.38 313 LYS A O 1
ATOM 2535 N N . SER A 1 314 ? 17.969 37.703 24.329 1.00 94.88 314 SER A N 1
ATOM 2536 C CA . SER A 1 314 ? 16.641 38.157 23.882 1.00 94.88 314 SER A CA 1
ATOM 2537 C C . SER A 1 314 ? 16.487 38.220 22.361 1.00 94.88 314 SER A C 1
ATOM 2539 O O . SER A 1 314 ? 15.453 37.824 21.829 1.00 94.88 314 SER A O 1
ATOM 2541 N N . ASP A 1 315 ? 17.518 38.677 21.651 1.00 96.81 315 ASP A N 1
ATOM 2542 C CA . ASP A 1 315 ? 17.451 38.877 20.201 1.00 96.81 315 ASP A CA 1
ATOM 2543 C C . ASP A 1 315 ? 17.413 37.545 19.439 1.00 96.81 315 ASP A C 1
ATOM 2545 O O . ASP A 1 315 ? 16.697 37.406 18.446 1.00 96.81 315 ASP A O 1
ATOM 2549 N N . GLU A 1 316 ? 18.161 36.542 19.907 1.00 96.62 316 GLU A N 1
ATOM 2550 C CA . GLU A 1 316 ? 18.153 35.194 19.329 1.00 96.62 316 GLU A CA 1
ATOM 2551 C C . GLU A 1 316 ? 16.842 34.470 19.643 1.00 96.62 316 GLU A C 1
ATOM 2553 O O . GLU A 1 316 ? 16.238 33.880 18.743 1.00 96.62 316 GLU A O 1
ATOM 2558 N N . ALA A 1 317 ? 16.357 34.587 20.884 1.00 96.75 317 ALA A N 1
ATOM 2559 C CA . ALA A 1 317 ? 15.060 34.060 21.301 1.00 96.75 317 ALA A CA 1
ATOM 2560 C C . ALA A 1 317 ? 13.918 34.631 20.444 1.00 96.75 317 ALA A C 1
ATOM 2562 O O . ALA A 1 317 ? 13.090 33.880 19.923 1.00 96.75 317 ALA A O 1
ATOM 2563 N N . ALA A 1 318 ? 13.915 35.951 20.224 1.00 97.31 318 ALA A N 1
ATOM 2564 C CA . ALA A 1 318 ? 12.922 36.625 19.395 1.00 97.31 318 ALA A CA 1
ATOM 2565 C C . ALA A 1 318 ? 12.943 36.122 17.943 1.00 97.31 318 ALA A C 1
ATOM 2567 O O . ALA A 1 318 ? 11.886 35.859 17.369 1.00 97.31 318 ALA A O 1
ATOM 2568 N N . ARG A 1 319 ? 14.131 35.925 17.351 1.00 97.56 319 ARG A N 1
ATOM 2569 C CA . ARG A 1 319 ? 14.262 35.364 15.992 1.00 97.56 319 ARG A CA 1
ATOM 2570 C C . ARG A 1 319 ? 13.763 33.924 15.910 1.00 97.56 319 ARG A C 1
ATOM 2572 O O . ARG A 1 319 ? 13.114 33.568 14.928 1.00 97.56 319 ARG A O 1
ATOM 2579 N N . MET A 1 320 ? 14.062 33.105 16.918 1.00 97.06 320 MET A N 1
ATOM 2580 C CA . MET A 1 320 ? 13.623 31.710 16.953 1.00 97.06 320 MET A CA 1
ATOM 2581 C C . MET A 1 320 ? 12.098 31.613 17.064 1.00 97.06 320 MET A C 1
ATOM 2583 O O . MET A 1 320 ? 11.482 30.895 16.276 1.00 97.06 320 MET A O 1
ATOM 2587 N N . ARG A 1 321 ? 11.489 32.397 17.966 1.00 97.44 321 ARG A N 1
ATOM 2588 C CA . ARG A 1 321 ? 10.028 32.486 18.111 1.00 97.44 321 ARG A CA 1
ATOM 2589 C C . ARG A 1 321 ? 9.371 32.969 16.818 1.00 97.44 321 ARG A C 1
ATOM 2591 O O . ARG A 1 321 ? 8.490 32.289 16.314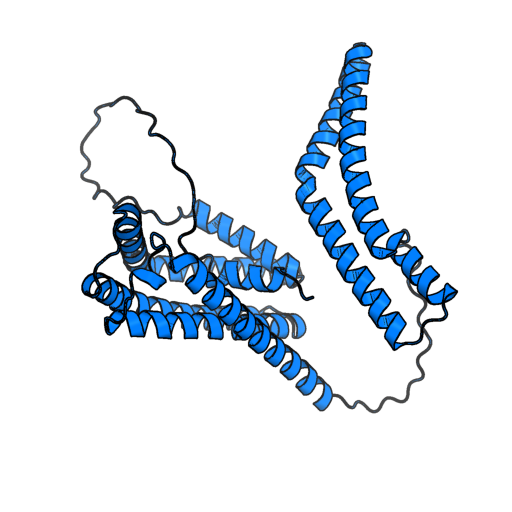 1.00 97.44 321 ARG A O 1
ATOM 2598 N N . ALA A 1 322 ? 9.878 34.045 16.213 1.00 97.19 322 ALA A N 1
ATOM 2599 C CA . ALA A 1 322 ? 9.337 34.562 14.954 1.00 97.19 322 ALA A CA 1
ATOM 2600 C C . ALA A 1 322 ? 9.386 33.531 13.812 1.00 97.19 322 ALA A C 1
ATOM 2602 O O . ALA A 1 322 ? 8.484 33.477 12.979 1.00 97.19 322 ALA A O 1
ATOM 2603 N N . ARG A 1 323 ? 10.431 32.694 13.761 1.00 97.62 323 ARG A N 1
ATOM 2604 C CA . ARG A 1 323 ? 10.525 31.619 12.765 1.00 97.62 323 ARG A CA 1
ATOM 2605 C C . ARG A 1 323 ? 9.538 30.484 13.056 1.00 97.62 323 ARG A C 1
ATOM 2607 O O . ARG A 1 323 ? 8.943 29.976 12.113 1.00 97.62 323 ARG A O 1
ATOM 2614 N N . ALA A 1 324 ? 9.360 30.106 14.322 1.00 97.12 324 ALA A N 1
ATOM 2615 C CA . ALA A 1 324 ? 8.365 29.115 14.732 1.00 97.12 324 ALA A CA 1
ATOM 2616 C C . ALA A 1 324 ? 6.939 29.587 14.392 1.00 97.12 324 ALA A C 1
ATOM 2618 O O . ALA A 1 324 ? 6.200 28.857 13.733 1.00 97.12 324 ALA A O 1
ATOM 2619 N N . ASP A 1 325 ? 6.613 30.842 14.721 1.00 96.31 325 ASP A N 1
ATOM 2620 C CA . ASP A 1 325 ? 5.333 31.480 14.390 1.00 96.31 325 ASP A CA 1
ATOM 2621 C C . ASP A 1 325 ? 5.086 31.482 12.872 1.00 96.31 325 ASP A C 1
ATOM 2623 O O . ASP A 1 325 ? 3.996 31.151 12.412 1.00 96.31 325 ASP A O 1
ATOM 2627 N N . ALA A 1 326 ? 6.106 31.814 12.072 1.00 97.38 326 ALA A N 1
ATOM 2628 C CA . ALA A 1 326 ? 5.989 31.848 10.616 1.00 97.38 326 ALA A CA 1
ATOM 2629 C C . ALA A 1 326 ? 5.723 30.464 9.998 1.00 97.38 326 ALA A C 1
ATOM 2631 O O . ALA A 1 326 ? 4.970 30.367 9.030 1.00 97.38 326 ALA A O 1
ATOM 2632 N N . GLU A 1 327 ? 6.332 29.397 10.521 1.00 96.12 327 GLU A N 1
ATOM 2633 C CA . GLU A 1 327 ? 6.060 28.033 10.049 1.00 96.12 327 GLU A CA 1
ATOM 2634 C C . GLU A 1 327 ? 4.684 27.535 10.512 1.00 96.12 327 GLU A C 1
ATOM 2636 O O . GLU A 1 327 ? 3.949 26.961 9.707 1.00 96.12 327 GLU A O 1
ATOM 2641 N N . MET A 1 328 ? 4.284 27.826 11.755 1.00 97.06 328 MET A N 1
ATOM 2642 C CA . MET A 1 328 ? 2.944 27.490 12.251 1.00 97.06 328 MET A CA 1
ATOM 2643 C C . MET A 1 328 ? 1.858 28.184 11.422 1.00 97.06 328 MET A C 1
ATOM 2645 O O . MET A 1 328 ? 0.930 27.533 10.943 1.00 97.06 328 MET A O 1
ATOM 2649 N N . ALA A 1 329 ? 2.040 29.474 11.127 1.00 96.62 329 ALA A N 1
ATOM 2650 C CA . ALA A 1 329 ? 1.127 30.240 10.286 1.00 96.62 329 ALA A CA 1
ATOM 2651 C C . ALA A 1 329 ? 0.974 29.641 8.876 1.00 96.62 329 ALA A C 1
ATOM 2653 O O . ALA A 1 329 ? -0.112 29.687 8.304 1.00 96.62 329 ALA A O 1
ATOM 2654 N N . LYS A 1 330 ? 2.021 29.036 8.292 1.00 96.50 330 LYS A N 1
ATOM 2655 C CA . LYS A 1 330 ? 1.895 28.327 7.001 1.00 96.50 330 LYS A CA 1
ATOM 2656 C C . LYS A 1 330 ? 1.015 27.085 7.114 1.00 96.50 330 LYS A C 1
ATOM 2658 O O . LYS A 1 330 ? 0.239 26.809 6.200 1.00 96.50 330 LYS A O 1
ATOM 2663 N N . ILE A 1 331 ? 1.144 26.325 8.203 1.00 95.38 331 ILE A N 1
ATOM 2664 C CA . ILE A 1 331 ? 0.312 25.141 8.444 1.00 95.38 331 ILE A CA 1
ATOM 2665 C C . ILE A 1 331 ? -1.147 25.566 8.613 1.00 95.38 331 ILE A C 1
ATOM 2667 O O . ILE A 1 331 ? -2.009 25.024 7.921 1.00 95.38 331 ILE A O 1
ATOM 2671 N N . GLU A 1 332 ? -1.403 26.574 9.447 1.00 95.44 332 GLU A N 1
ATOM 2672 C CA . GLU A 1 332 ? -2.738 27.137 9.668 1.00 95.44 332 GLU A CA 1
ATOM 2673 C C . GLU A 1 332 ? -3.353 27.695 8.380 1.00 95.44 332 GLU A C 1
ATOM 2675 O O . GLU A 1 332 ? -4.506 27.397 8.076 1.00 95.44 332 GLU A O 1
ATOM 2680 N N . ASN A 1 333 ? -2.586 28.433 7.570 1.00 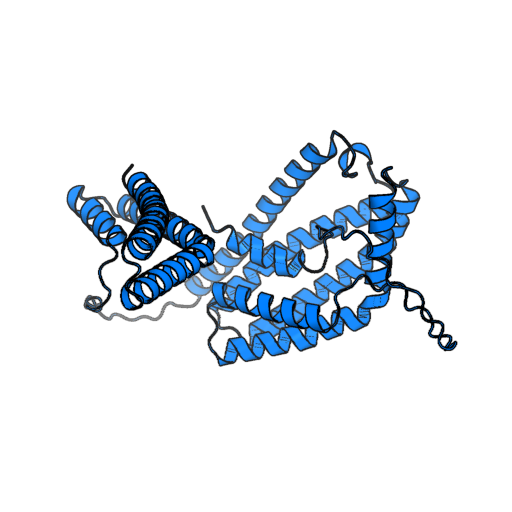95.94 333 ASN A N 1
ATOM 2681 C CA . ASN A 1 333 ? -3.063 28.965 6.292 1.00 95.94 333 ASN A CA 1
ATOM 2682 C C . ASN A 1 333 ? -3.500 27.854 5.334 1.00 95.94 333 ASN A C 1
ATOM 2684 O O . ASN A 1 333 ? -4.577 27.949 4.757 1.00 95.94 333 ASN A O 1
ATOM 2688 N N . ASN A 1 334 ? -2.732 26.771 5.211 1.00 95.00 334 ASN A N 1
ATOM 2689 C CA . ASN A 1 334 ? -3.117 25.648 4.353 1.00 95.00 334 ASN A CA 1
ATOM 2690 C C . ASN A 1 334 ? -4.372 24.927 4.869 1.00 95.00 334 ASN A C 1
ATOM 2692 O O . ASN A 1 334 ? -5.207 24.502 4.072 1.00 95.00 334 ASN A O 1
ATOM 2696 N N . VAL A 1 335 ? -4.538 24.801 6.190 1.00 94.94 335 VAL A N 1
ATOM 2697 C CA . VAL A 1 335 ? -5.777 24.271 6.786 1.00 94.94 335 VAL A CA 1
ATOM 2698 C C . VAL A 1 335 ? -6.957 25.192 6.471 1.00 94.94 335 VAL A C 1
ATOM 2700 O O . VAL A 1 335 ? -8.009 24.712 6.047 1.00 94.94 335 VAL A O 1
ATOM 2703 N N . ASN A 1 336 ? -6.767 26.506 6.588 1.00 94.38 336 ASN A N 1
ATOM 2704 C CA . ASN A 1 336 ? -7.772 27.502 6.227 1.00 94.38 336 ASN A CA 1
ATOM 2705 C C . ASN A 1 336 ? -8.107 27.462 4.729 1.00 94.38 336 ASN A C 1
ATOM 2707 O O . ASN A 1 336 ? -9.273 27.553 4.378 1.00 94.38 336 ASN A O 1
ATOM 2711 N N . GLU A 1 337 ? -7.143 27.244 3.834 1.00 94.69 337 GLU A N 1
ATOM 2712 C CA . GLU A 1 337 ? -7.405 27.065 2.396 1.00 94.69 337 GLU A CA 1
ATOM 2713 C C . GLU A 1 337 ? -8.213 25.794 2.089 1.00 94.69 337 GLU A C 1
ATOM 2715 O O . GLU A 1 337 ? -8.993 25.759 1.135 1.00 94.69 337 GLU A O 1
ATOM 2720 N N . ILE A 1 338 ? -8.038 24.715 2.862 1.00 93.88 338 ILE A N 1
ATOM 2721 C CA . ILE A 1 338 ? -8.920 23.538 2.765 1.00 93.88 338 ILE A CA 1
ATOM 2722 C C . ILE A 1 338 ? -10.327 23.916 3.249 1.00 93.88 338 ILE A C 1
ATOM 2724 O O . ILE A 1 338 ? -11.307 23.542 2.608 1.00 93.88 338 ILE A O 1
ATOM 2728 N N . PHE A 1 339 ? -10.428 24.704 4.322 1.00 96.12 339 PHE A N 1
ATOM 2729 C CA . PHE A 1 339 ? -11.711 25.171 4.838 1.00 96.12 339 PHE A CA 1
ATOM 2730 C C . PHE A 1 339 ? -12.443 26.116 3.876 1.00 96.12 339 PHE A C 1
ATOM 2732 O O . PHE A 1 339 ? -13.642 25.961 3.679 1.00 96.12 339 PHE A O 1
ATOM 2739 N N . GLU A 1 340 ? -11.764 27.069 3.235 1.00 95.75 340 GLU A N 1
ATOM 2740 C CA . GLU A 1 340 ? -12.398 27.964 2.255 1.00 95.75 340 GLU A CA 1
ATOM 2741 C C . GLU A 1 340 ? -12.943 27.180 1.055 1.00 95.75 340 GLU A C 1
ATOM 2743 O O . GLU A 1 340 ? -14.056 27.444 0.610 1.00 95.75 340 GLU A O 1
ATOM 2748 N N . ARG A 1 341 ? -12.245 26.127 0.611 1.00 94.38 341 ARG A N 1
ATOM 2749 C CA . ARG A 1 341 ? -12.739 25.222 -0.442 1.00 94.38 341 ARG A CA 1
ATOM 2750 C C . ARG A 1 341 ? -13.965 24.399 -0.043 1.00 94.38 341 ARG A C 1
ATOM 2752 O O . ARG A 1 341 ? -14.668 23.914 -0.922 1.00 94.38 341 ARG A O 1
ATOM 2759 N N . LEU A 1 342 ? -14.221 24.210 1.254 1.00 94.06 342 LEU A N 1
ATOM 2760 C CA . LEU A 1 342 ? -15.474 23.618 1.738 1.00 94.06 342 LEU A CA 1
ATOM 2761 C C . LEU A 1 342 ? -16.650 24.606 1.614 1.00 94.06 342 LEU A C 1
ATOM 2763 O O . LEU A 1 342 ? -17.799 24.170 1.562 1.00 94.06 342 LEU A O 1
ATOM 2767 N N . LYS A 1 343 ? -16.383 25.919 1.603 1.00 93.56 343 LYS A N 1
ATOM 2768 C CA . LYS A 1 343 ? -17.417 26.962 1.506 1.00 93.56 343 LYS A CA 1
ATOM 2769 C C . LYS A 1 343 ? -17.854 27.257 0.070 1.00 93.56 343 LYS A C 1
ATOM 2771 O O . LYS A 1 343 ? -18.961 27.767 -0.108 1.00 93.56 343 LYS A O 1
ATOM 2776 N N . GLU A 1 344 ? -16.971 27.011 -0.898 1.00 90.62 344 GLU A N 1
ATOM 2777 C CA . GLU A 1 344 ? -17.232 27.087 -2.346 1.00 90.62 344 GLU A CA 1
ATOM 2778 C C . GLU A 1 344 ? -18.092 25.913 -2.828 1.00 90.62 344 GLU A C 1
ATOM 2780 O O . GLU A 1 344 ? -19.054 26.178 -3.590 1.00 90.62 344 GLU A O 1
#

Radius of gyration: 27.03 Å; chains: 1; bounding box: 87×61×56 Å

pLDDT: mean 83.67, std 19.49, range [28.64, 98.0]

Secondary structure (DSSP, 8-state):
---HHHHHHHHHHHSSSS------------------------------S--HHHHHHHHHHHHHHHHHHH---HHHHHHHHHHHHHHHHHHHHHHHHHHHHHHHHHHHHHHH-SPPPHHHHHHHHHHHHHHHHHHHHHHHHHHHHHHHHS-HHHHHHHHHHHHHHHHHHHHHHHHHHHHHTT---HHHH-TTSTTHHHHHHHHHHHHHHHHHHHHHHHHHHHHHHHHHH-----------PPPPTTS---HHHHHHHHHHHHHT--HHHHHHHHHHHHHHHHHHHHHHHHTHHHHHHHHHHHHHHHHHHHTT-HHHHHHHHHHHHHHHHHHHHHHHHHHHHHH-